Protein AF-W0ESP2-F1 (afdb_monomer)

Nearest PDB structures (foldseek):
  3up6-assembly1_A  TM=6.685E-01  e=1.025E-09  Bacteroides ovatus ATCC 8483
  5nf4-assembly2_B  TM=6.763E-01  e=7.311E-09  Porphyromonas gingivalis ATCC 33277
  4k4k-assembly1_A  TM=5.806E-01  e=3.521E-07  Bacteroides uniformis ATCC 8492
  4k4k-assembly2_B  TM=5.413E-01  e=2.275E-07  Bacteroides uniformis ATCC 8492
  8g2g-assembly2_B-3  TM=1.517E-01  e=1.812E-01  Homo sapiens

pLDDT: mean 83.6, std 16.35, range [32.0, 97.75]

Foldseek 3Di:
DPDLPDFPWKKKFFDAPQWTPDIDTRFDFDQLATEDADAFLGGKMKMKTQCVVPDDPVVRNVVRHGNVVLQQDKFFDDPLAGRWMWMWMDRSVPDDRPAFWAQTFIFIQKEFEWEAEAEDAFKWWFKKKKAFAFRITGRDDPPDPDDDDPRHTGIRMDGDPGTDGHTGTRSGMGGKDFDDQIKMWIFMAGPNRTDIAMDGDPGIRDTQWYKYWYFHDDPPDTHTDIDTDGNPVVVRSRHIYGYDHDDD

Sequence (248 aa):
MEGETTINDIQACIFEDGKISRIYTDLIPSASSFDIQIEKHAGTLYVLTNTREQIDLAELKSQEITEEEWLKKCMTMKDNAPVHFYSGSLSLDDMSNSQTVLPVSLKRGVARFDLNLKTAGVTSVNSITLKNAAQSGTLFPAMSKSSTKETPVNDMTVTFDSPLTTNTSAVFYAYEQAQGNLEISVDVVIDGKPRTLTKTFQGDIKRNTIYTITVRKDVIDVTVDITFDEWEEGTDTELVPQALLSLN

Solvent-accessible surface area (backbone atoms only — not comparable to full-atom values): 13927 Å² total; per-residue (Å²): 140,82,58,93,84,63,75,85,42,34,38,35,38,31,32,43,97,50,30,64,74,46,78,46,70,81,52,65,70,57,91,53,24,31,78,43,81,38,86,66,61,60,37,35,40,37,42,39,25,51,44,68,94,83,51,55,69,69,59,45,47,75,68,64,46,40,50,74,58,57,61,67,38,59,49,52,55,51,98,88,36,65,64,75,29,35,26,28,59,38,67,26,63,82,47,61,88,84,63,39,72,43,86,32,64,49,41,43,38,33,19,39,29,26,41,38,70,53,55,80,77,56,53,33,36,42,33,44,30,40,34,58,33,52,49,43,19,48,59,50,82,76,91,57,100,71,86,73,76,85,72,60,57,43,72,43,72,46,72,46,98,63,57,47,68,60,69,38,74,72,68,44,67,40,34,38,40,75,64,63,88,31,29,42,36,36,39,32,31,49,74,87,43,80,48,77,42,66,36,75,52,83,61,57,49,51,41,50,26,35,34,38,43,32,44,37,34,62,99,86,52,75,50,52,47,78,51,72,53,78,40,64,78,69,72,57,75,52,51,29,39,29,47,43,73,61,82,126

Mean predicted aligned error: 7.7 Å

Secondary structure (DSSP, 8-state):
---TT----EEEEEEETTEEEEEE-SPPPBTTEEEEEESSS-SEEEEEES-TTT--HHHHHHTT-BHHHHTT-EEE-BTTB----EEEEEESTTS-TT--B-----EESEEEEEEEEEESS-EEEEEEEEEEEESEEESS--SSS-------EEEEEEEEEEEE-S-EEEEEEEE-B-SSS-EEEEEEEETTEEEEEEEEPPSPBPTT-EEEEEEEE-SS-EEEEEEEE-----S----EEEEEE---

Structure (mmCIF, N/CA/C/O backbone):
data_AF-W0ESP2-F1
#
_entry.id   AF-W0ESP2-F1
#
loop_
_atom_site.group_PDB
_atom_site.id
_atom_site.type_symbol
_atom_site.label_atom_id
_atom_site.label_alt_id
_atom_site.label_comp_id
_atom_site.label_asym_id
_atom_site.label_entity_id
_atom_site.label_seq_id
_atom_site.pdbx_PDB_ins_code
_atom_site.Cartn_x
_atom_site.Cartn_y
_atom_site.Cartn_z
_atom_site.occupancy
_atom_site.B_iso_or_equiv
_atom_site.auth_seq_id
_atom_site.auth_comp_id
_atom_site.auth_asym_id
_atom_site.auth_atom_id
_atom_site.pdbx_PDB_model_num
ATOM 1 N N . MET A 1 1 ? 10.001 -14.765 -3.468 1.00 40.06 1 MET A N 1
ATOM 2 C CA . MET A 1 1 ? 9.057 -13.745 -2.979 1.00 40.06 1 MET A CA 1
ATOM 3 C C . MET A 1 1 ? 8.144 -14.425 -1.980 1.00 40.06 1 MET A C 1
ATOM 5 O O . MET A 1 1 ? 7.144 -15.016 -2.354 1.00 40.06 1 MET A O 1
ATOM 9 N N . GLU A 1 2 ? 8.590 -14.437 -0.730 1.00 35.97 2 GLU A N 1
ATOM 10 C CA . GLU A 1 2 ? 7.800 -14.758 0.460 1.00 35.97 2 GLU A CA 1
ATOM 11 C C . GLU A 1 2 ? 7.480 -13.407 1.113 1.00 35.97 2 GLU A C 1
ATOM 13 O O . GLU A 1 2 ? 8.344 -12.531 1.092 1.00 35.97 2 GLU A O 1
ATOM 18 N N . GLY A 1 3 ? 6.278 -13.194 1.654 1.00 48.97 3 GLY A N 1
ATOM 19 C CA . GLY A 1 3 ? 6.007 -11.991 2.456 1.00 48.97 3 GLY A CA 1
ATOM 20 C C . GLY A 1 3 ? 4.812 -11.135 2.047 1.00 48.97 3 GLY A C 1
ATOM 21 O O . GLY A 1 3 ? 4.239 -10.485 2.913 1.00 48.97 3 GLY A O 1
ATOM 22 N N . GLU A 1 4 ? 4.399 -11.125 0.772 1.00 57.62 4 GLU A N 1
ATOM 23 C CA . GLU A 1 4 ? 3.356 -10.184 0.303 1.00 57.62 4 GLU A CA 1
ATOM 24 C C . GLU A 1 4 ? 2.013 -10.372 1.012 1.00 57.62 4 GLU A C 1
ATOM 26 O O . GLU A 1 4 ? 1.304 -9.400 1.262 1.00 57.62 4 GLU A O 1
ATOM 31 N N . THR A 1 5 ? 1.688 -11.611 1.376 1.00 62.16 5 THR A N 1
ATOM 32 C CA . THR A 1 5 ? 0.482 -11.994 2.122 1.00 62.16 5 THR A CA 1
ATOM 33 C C . THR A 1 5 ? 0.786 -12.374 3.569 1.00 62.16 5 THR A C 1
ATOM 35 O O . THR A 1 5 ? -0.079 -12.920 4.249 1.00 62.16 5 THR A O 1
ATOM 38 N N . THR A 1 6 ? 2.014 -12.149 4.045 1.00 72.44 6 THR A N 1
ATOM 39 C CA . THR A 1 6 ? 2.395 -12.539 5.401 1.00 72.44 6 THR A CA 1
ATOM 40 C C . THR A 1 6 ? 1.799 -11.561 6.398 1.00 72.44 6 THR A C 1
ATOM 42 O O . THR A 1 6 ? 2.039 -10.355 6.343 1.00 72.44 6 THR A O 1
ATOM 45 N N . ILE A 1 7 ? 1.030 -12.110 7.328 1.00 79.06 7 ILE A N 1
ATOM 46 C CA . ILE A 1 7 ? 0.421 -11.384 8.433 1.00 79.06 7 ILE A CA 1
ATOM 47 C C . ILE A 1 7 ? 1.230 -11.726 9.681 1.00 79.06 7 ILE A C 1
ATOM 49 O O . ILE A 1 7 ? 1.186 -12.851 10.170 1.00 79.06 7 ILE A O 1
ATOM 53 N N . ASN A 1 8 ? 2.018 -10.761 10.142 1.00 83.81 8 ASN A N 1
ATOM 54 C CA . ASN A 1 8 ? 2.882 -10.869 11.316 1.00 83.81 8 ASN A CA 1
ATOM 55 C C . ASN A 1 8 ? 2.145 -10.465 12.593 1.00 83.81 8 ASN A C 1
ATOM 57 O O . ASN A 1 8 ? 2.412 -11.004 13.664 1.00 83.81 8 ASN A O 1
ATOM 61 N N . ASP A 1 9 ? 1.224 -9.510 12.477 1.00 89.12 9 ASP A N 1
ATOM 62 C CA . ASP A 1 9 ? 0.370 -9.079 13.572 1.00 89.12 9 ASP A CA 1
ATOM 63 C C . ASP A 1 9 ? -1.022 -8.702 13.079 1.00 89.12 9 ASP A C 1
ATOM 65 O O . ASP A 1 9 ? -1.185 -8.226 11.955 1.00 89.12 9 ASP A O 1
ATOM 69 N N . ILE A 1 10 ? -2.008 -8.909 13.949 1.00 91.31 10 ILE A N 1
ATOM 70 C CA . ILE A 1 10 ? -3.375 -8.422 13.795 1.00 91.31 10 ILE A CA 1
ATOM 71 C C . ILE A 1 10 ? -3.724 -7.644 15.064 1.00 91.31 10 ILE A C 1
ATOM 73 O O . ILE A 1 10 ? -3.436 -8.075 16.188 1.00 91.31 10 ILE A O 1
ATOM 77 N N . GLN A 1 11 ? -4.343 -6.485 14.884 1.00 94.81 11 GLN A N 1
ATOM 78 C CA . GLN A 1 11 ? -4.918 -5.684 15.953 1.00 94.81 11 GLN A CA 1
ATOM 79 C C . GLN A 1 11 ? -6.239 -5.068 15.488 1.00 94.81 11 GLN A C 1
ATOM 81 O O . GLN A 1 11 ? -6.441 -4.824 14.300 1.00 94.81 11 GLN A O 1
ATOM 86 N N . ALA A 1 12 ? -7.152 -4.828 16.419 1.00 95.81 12 ALA A N 1
ATOM 87 C CA . ALA A 1 12 ? -8.437 -4.218 16.119 1.00 95.81 12 ALA A CA 1
ATOM 88 C C . ALA A 1 12 ? -8.872 -3.276 17.240 1.00 95.81 12 ALA A C 1
ATOM 90 O O . ALA A 1 12 ? -8.474 -3.430 18.396 1.00 95.81 12 ALA A O 1
ATOM 91 N N . CYS A 1 13 ? -9.720 -2.312 16.915 1.00 96.75 13 CYS A N 1
ATOM 92 C CA . CYS A 1 13 ? -10.375 -1.463 17.898 1.00 96.75 13 CYS A CA 1
ATOM 93 C C . CYS A 1 13 ? -11.815 -1.170 17.490 1.00 96.75 13 CYS A C 1
ATOM 95 O O . CYS A 1 13 ? -12.165 -1.239 16.314 1.00 96.75 13 CYS A O 1
ATOM 97 N N . ILE A 1 14 ? -12.646 -0.853 18.478 1.00 96.94 14 ILE A N 1
ATOM 98 C CA . ILE A 1 14 ? -13.999 -0.345 18.254 1.00 96.94 14 ILE A CA 1
ATOM 99 C C . ILE A 1 14 ? -14.023 1.113 18.694 1.00 96.94 14 ILE A C 1
ATOM 101 O O . ILE A 1 14 ? -13.571 1.432 19.799 1.00 96.94 14 ILE A O 1
ATOM 105 N N . PHE A 1 15 ? -14.539 1.976 17.823 1.00 97.19 15 PHE A N 1
ATOM 106 C CA . PHE A 1 15 ? -14.909 3.341 18.168 1.00 97.19 15 PHE A CA 1
ATOM 107 C C . PHE A 1 15 ? -16.408 3.415 18.457 1.00 97.19 15 PHE A C 1
ATOM 109 O O . PHE A 1 15 ? -17.217 3.014 17.627 1.00 97.19 15 PHE A O 1
ATOM 116 N N . GLU A 1 16 ? -16.769 3.957 19.617 1.00 95.69 16 GLU A N 1
ATOM 117 C CA . GLU A 1 16 ? -18.142 4.305 19.998 1.00 95.69 16 GLU A CA 1
ATOM 118 C C . GLU A 1 16 ? -18.152 5.758 20.470 1.00 95.69 16 GLU A C 1
ATOM 120 O O . GLU A 1 16 ? -17.224 6.196 21.156 1.00 95.69 16 GLU A O 1
ATOM 125 N N . ASP A 1 17 ? -19.175 6.520 20.079 1.00 93.88 17 ASP A N 1
ATOM 126 C CA . ASP A 1 17 ? -19.296 7.950 20.400 1.00 93.88 17 ASP A CA 1
ATOM 127 C C . ASP A 1 17 ? -18.014 8.755 20.085 1.00 93.88 17 ASP A C 1
ATOM 129 O O . ASP A 1 17 ? -17.628 9.683 20.801 1.00 93.88 17 ASP A O 1
ATOM 133 N N . GLY A 1 18 ? -17.319 8.373 19.007 1.00 94.25 18 GLY A N 1
ATOM 134 C CA . GLY A 1 18 ? -16.096 9.018 18.535 1.00 94.25 18 GLY A CA 1
ATOM 135 C C . GLY A 1 18 ? -14.833 8.722 19.350 1.00 94.25 18 GLY A C 1
ATOM 136 O O . GLY A 1 18 ? -13.819 9.375 19.105 1.00 94.25 18 GLY A O 1
ATOM 137 N N . LYS A 1 19 ? -14.845 7.763 20.288 1.00 97.06 19 LYS A N 1
ATOM 138 C CA . LYS A 1 19 ? -13.672 7.346 21.084 1.00 97.06 19 LYS A CA 1
ATOM 139 C C . LYS A 1 19 ? -13.444 5.837 21.029 1.00 97.06 19 LYS A C 1
ATOM 141 O O . LYS A 1 19 ? -14.381 5.066 20.860 1.00 97.06 19 LYS A O 1
ATOM 146 N N . ILE A 1 20 ? -12.203 5.402 21.259 1.00 97.31 20 ILE A N 1
ATOM 147 C CA . ILE A 1 20 ? -11.867 3.973 21.372 1.00 97.31 20 ILE A CA 1
ATOM 148 C C . ILE A 1 20 ? -12.546 3.372 22.614 1.00 97.31 20 ILE A C 1
ATOM 150 O O . ILE A 1 20 ? -12.099 3.596 23.744 1.00 97.31 20 ILE A O 1
ATOM 154 N N . SER A 1 21 ? -13.579 2.549 22.421 1.00 95.50 21 SER A N 1
ATOM 155 C CA . SER A 1 21 ? -14.246 1.813 23.503 1.00 95.50 21 SER A CA 1
ATOM 156 C C . SER A 1 21 ? -13.489 0.526 23.833 1.00 95.50 21 SER A C 1
ATOM 158 O O . SER A 1 21 ? -13.230 0.220 25.005 1.00 95.50 21 SER A O 1
ATOM 160 N N . ARG A 1 22 ? -13.008 -0.185 22.805 1.00 95.69 22 ARG A N 1
ATOM 161 C CA . ARG A 1 22 ? -12.364 -1.499 22.937 1.00 95.69 22 ARG A CA 1
ATOM 162 C C . ARG A 1 22 ? -11.133 -1.634 22.049 1.00 95.69 22 ARG A C 1
ATOM 164 O O . ARG A 1 22 ? -11.080 -1.069 20.963 1.00 95.69 22 ARG A O 1
ATOM 171 N N . ILE A 1 23 ? -10.150 -2.389 22.535 1.00 96.12 23 ILE A N 1
ATOM 172 C CA . ILE A 1 23 ? -8.947 -2.769 21.788 1.00 96.12 23 ILE A CA 1
ATOM 173 C C . ILE A 1 23 ? -8.794 -4.285 21.843 1.00 96.12 23 ILE A C 1
ATOM 175 O O . ILE A 1 23 ? -9.122 -4.910 22.853 1.00 96.12 23 ILE A O 1
ATOM 179 N N . TYR A 1 24 ? -8.274 -4.848 20.766 1.00 93.94 24 TYR A N 1
ATOM 180 C CA . TYR A 1 24 ? -7.922 -6.249 20.630 1.00 93.94 24 TYR A CA 1
ATOM 181 C C . TYR A 1 24 ? -6.503 -6.306 20.071 1.00 93.94 24 TYR A C 1
ATOM 183 O O . TYR A 1 24 ? -6.241 -5.823 18.969 1.00 93.94 24 TYR A O 1
ATOM 191 N N . THR A 1 25 ? -5.581 -6.865 20.842 1.00 87.81 25 THR A N 1
ATOM 192 C CA . THR A 1 25 ? -4.190 -7.079 20.432 1.00 87.81 25 THR A CA 1
ATOM 193 C C . THR A 1 25 ? -3.909 -8.570 20.368 1.00 87.81 25 THR A C 1
ATOM 195 O O . THR A 1 25 ? -4.644 -9.368 20.947 1.00 87.81 25 THR A O 1
ATOM 198 N N . ASP A 1 26 ? -2.850 -8.939 19.645 1.00 80.31 26 ASP A N 1
ATOM 199 C CA . ASP A 1 26 ? -2.377 -10.327 19.556 1.00 80.31 26 ASP A CA 1
ATOM 200 C C . ASP A 1 26 ? -3.460 -11.311 19.096 1.00 80.31 26 ASP A C 1
ATOM 202 O O . ASP A 1 26 ? -3.520 -12.458 19.535 1.00 80.31 26 ASP A O 1
ATOM 206 N N . LEU A 1 27 ? -4.321 -10.843 18.189 1.00 85.62 27 LEU A N 1
ATOM 207 C CA . LEU A 1 27 ? -5.348 -11.662 17.567 1.00 85.62 27 LEU A CA 1
ATOM 208 C C . LEU A 1 27 ? -4.678 -12.768 16.747 1.00 85.62 27 LEU A C 1
ATOM 210 O O . LEU A 1 27 ? -3.871 -12.497 15.855 1.00 85.62 27 LEU A O 1
ATOM 214 N N . ILE A 1 28 ? -5.009 -14.016 17.073 1.00 80.06 28 ILE A N 1
ATOM 215 C CA . ILE A 1 28 ? -4.459 -15.200 16.416 1.00 80.06 28 ILE A CA 1
ATOM 216 C C . ILE A 1 28 ? -5.440 -15.621 15.318 1.00 80.06 28 ILE A C 1
ATOM 218 O O . ILE A 1 28 ? -6.572 -15.995 15.637 1.00 80.06 28 ILE A O 1
ATOM 222 N N . PRO A 1 29 ? -5.041 -15.584 14.037 1.00 74.69 29 PRO A N 1
ATOM 223 C CA . PRO A 1 29 ? -5.896 -16.067 12.969 1.00 74.69 29 PRO A CA 1
ATOM 224 C C . PRO A 1 29 ? -6.057 -17.592 13.052 1.00 74.69 29 PRO A C 1
ATOM 226 O O . PRO A 1 29 ? -5.090 -18.341 13.189 1.00 74.69 29 PRO A O 1
ATOM 229 N N . SER A 1 30 ? -7.296 -18.053 12.931 1.00 71.25 30 SER A N 1
ATOM 230 C CA . SER A 1 30 ? -7.684 -19.436 12.677 1.00 71.25 30 SER A CA 1
ATOM 231 C C . SER A 1 30 ? -8.083 -19.553 11.208 1.00 71.25 30 SER A C 1
ATOM 233 O O . SER A 1 30 ? -9.162 -19.116 10.814 1.00 71.25 30 SER A O 1
ATOM 235 N N . ALA A 1 31 ? -7.198 -20.105 10.374 1.00 71.56 31 ALA A N 1
ATOM 236 C CA . ALA A 1 31 ? -7.361 -20.125 8.918 1.00 71.56 31 ALA A CA 1
ATOM 237 C C . ALA A 1 31 ? -7.624 -18.718 8.332 1.00 71.56 31 ALA A C 1
ATOM 239 O O . ALA A 1 31 ? -6.690 -17.927 8.228 1.00 71.56 31 ALA A O 1
ATOM 240 N N . SER A 1 32 ? -8.871 -18.412 7.960 1.00 69.56 32 SER A N 1
ATOM 241 C CA . SER A 1 32 ? -9.305 -17.134 7.382 1.00 69.56 32 SER A CA 1
ATOM 242 C C . SER A 1 32 ? -10.187 -16.314 8.338 1.00 69.56 32 SER A C 1
ATOM 244 O O . SER A 1 32 ? -10.980 -15.488 7.911 1.00 69.56 32 SER A O 1
ATOM 246 N N . SER A 1 33 ? -10.124 -16.536 9.648 1.00 74.38 33 SER A N 1
ATOM 247 C CA . SER A 1 33 ? -10.886 -15.741 10.618 1.00 74.38 33 SER A CA 1
ATOM 248 C C . SER A 1 33 ? -10.096 -15.496 11.891 1.00 74.38 33 SER A C 1
ATOM 250 O O . SER A 1 33 ? -9.091 -16.150 12.144 1.00 74.38 33 SER A O 1
ATOM 252 N N . PHE A 1 34 ? -10.542 -14.558 12.716 1.00 80.81 34 PHE A N 1
ATOM 253 C CA . PHE A 1 34 ? -10.047 -14.391 14.082 1.00 80.81 34 PHE A CA 1
ATOM 254 C C . PHE A 1 34 ? -11.205 -13.982 14.985 1.00 80.81 34 PHE A C 1
ATOM 256 O O . PHE A 1 34 ? -12.116 -13.279 14.549 1.00 80.81 34 PHE A O 1
ATOM 263 N N . ASP A 1 35 ? -11.176 -14.413 16.239 1.00 84.88 35 ASP A N 1
ATOM 264 C CA . ASP A 1 35 ? -12.283 -14.157 17.152 1.00 84.88 35 ASP A CA 1
ATOM 265 C C . ASP A 1 35 ? -12.113 -12.810 17.855 1.00 84.88 35 ASP A C 1
ATOM 267 O O . ASP A 1 35 ? -11.047 -12.499 18.393 1.00 84.88 35 ASP A O 1
ATOM 271 N N . ILE A 1 36 ? -13.189 -12.028 17.911 1.00 88.00 36 ILE A N 1
ATOM 272 C CA . ILE A 1 36 ? -13.290 -10.838 18.753 1.00 88.00 36 ILE A CA 1
ATOM 273 C C . ILE A 1 36 ? -14.514 -10.941 19.657 1.00 88.00 36 ILE A C 1
ATOM 275 O O . ILE A 1 36 ? -15.591 -11.365 19.248 1.00 88.00 36 ILE A O 1
ATOM 279 N N . GLN A 1 37 ? -14.353 -10.541 20.914 1.00 85.69 37 GLN A N 1
ATOM 280 C CA . GLN A 1 37 ? -15.462 -10.495 21.867 1.00 85.69 37 GLN A CA 1
ATOM 281 C C . GLN A 1 37 ? -16.169 -9.149 21.760 1.00 85.69 37 GLN A C 1
ATOM 283 O O . GLN A 1 37 ? -15.540 -8.126 22.038 1.00 85.69 37 GLN A O 1
ATOM 288 N N . ILE A 1 38 ? -17.454 -9.135 21.410 1.00 86.69 38 ILE A N 1
ATOM 289 C CA . ILE A 1 38 ? -18.282 -7.919 21.422 1.00 86.69 38 ILE A CA 1
ATOM 290 C C . ILE A 1 38 ? -19.412 -8.055 22.449 1.00 86.69 38 ILE A C 1
ATOM 292 O O . ILE A 1 38 ? -19.891 -9.153 22.739 1.00 86.69 38 ILE A O 1
ATOM 296 N N . GLU A 1 39 ? -19.810 -6.933 23.045 1.00 82.75 39 GLU A N 1
ATOM 297 C CA . GLU A 1 39 ? -20.935 -6.871 23.998 1.00 82.75 39 GLU A CA 1
ATOM 298 C C . GLU A 1 39 ? -22.250 -6.529 23.296 1.00 82.75 39 GLU A C 1
ATOM 300 O O . GLU A 1 39 ? -23.318 -7.006 23.671 1.00 82.75 39 GLU A O 1
ATOM 305 N N . LYS A 1 40 ? -22.159 -5.699 22.259 1.00 85.62 40 LYS A N 1
ATOM 306 C CA . LYS A 1 40 ? -23.263 -5.229 21.429 1.00 85.62 40 LYS A CA 1
ATOM 307 C C . LYS A 1 40 ? -22.725 -4.878 20.045 1.00 85.62 40 LYS A C 1
ATOM 309 O O . LYS A 1 40 ? -21.537 -4.602 19.887 1.00 85.62 40 LYS A O 1
ATOM 314 N N . HIS A 1 41 ? -23.618 -4.859 19.068 1.00 89.62 41 HIS A N 1
ATOM 315 C CA . HIS A 1 41 ? -23.348 -4.297 17.753 1.00 89.62 41 HIS A CA 1
ATOM 316 C C . HIS A 1 41 ? -23.543 -2.781 17.841 1.00 89.62 41 HIS A C 1
ATOM 318 O O . HIS A 1 41 ? -24.672 -2.303 17.781 1.00 89.62 41 HIS A O 1
ATOM 324 N N . ALA A 1 42 ? -22.462 -2.052 18.126 1.00 92.75 42 ALA A N 1
ATOM 325 C CA . ALA A 1 42 ? -22.483 -0.597 18.226 1.00 92.75 42 ALA A CA 1
ATOM 326 C C . ALA A 1 42 ? -21.153 0.016 17.775 1.00 92.75 42 ALA A C 1
ATOM 328 O O . ALA A 1 42 ? -20.090 -0.506 18.119 1.00 92.75 42 ALA A O 1
ATOM 329 N N . GLY A 1 43 ? -21.226 1.138 17.060 1.00 95.19 43 GLY A N 1
ATOM 330 C CA . GLY A 1 43 ? -20.064 1.895 16.603 1.00 95.19 43 GLY A CA 1
ATOM 331 C C . GLY A 1 43 ? -19.341 1.268 15.409 1.00 95.19 43 GLY A C 1
ATOM 332 O O . GLY A 1 43 ? -19.919 0.502 14.638 1.00 95.19 43 GLY A O 1
ATOM 333 N N . THR A 1 44 ? -18.055 1.584 15.252 1.00 96.00 44 THR A N 1
ATOM 334 C CA . THR A 1 44 ? -17.245 1.163 14.098 1.00 96.00 44 THR A CA 1
ATOM 335 C C . THR A 1 44 ? -16.099 0.259 14.532 1.00 96.00 44 THR A C 1
ATOM 337 O O . THR A 1 44 ? -15.240 0.661 15.319 1.00 96.00 44 THR A O 1
ATOM 340 N N . LEU A 1 45 ? -16.043 -0.953 13.977 1.00 95.69 45 LEU A N 1
ATOM 341 C CA . LEU A 1 45 ? -14.892 -1.844 14.084 1.00 95.69 45 LEU A CA 1
ATOM 342 C C . LEU A 1 45 ? -13.833 -1.438 13.057 1.00 95.69 45 LEU A C 1
ATOM 344 O O . LEU A 1 45 ? -14.124 -1.351 11.867 1.00 95.69 45 LEU A O 1
ATOM 348 N N . TYR A 1 46 ? -12.593 -1.280 13.506 1.00 96.12 46 TYR A N 1
ATOM 349 C CA . TYR A 1 46 ? -11.414 -1.121 12.663 1.00 96.12 46 TYR A CA 1
ATOM 350 C C . TYR A 1 46 ? -10.461 -2.287 12.888 1.00 96.12 46 TYR A C 1
ATOM 352 O O . TYR A 1 46 ? -10.169 -2.648 14.028 1.00 96.12 46 TYR A O 1
ATOM 360 N N . VAL A 1 47 ? -9.948 -2.853 11.802 1.00 94.38 47 VAL A N 1
ATOM 361 C CA . VAL A 1 47 ? -9.004 -3.973 11.817 1.00 94.38 47 VAL A CA 1
ATOM 362 C C . VAL A 1 47 ? -7.751 -3.562 11.063 1.00 94.38 47 VAL A C 1
ATOM 364 O O . VAL A 1 47 ? -7.837 -2.978 9.982 1.00 94.38 47 VAL A O 1
ATOM 367 N N . LEU A 1 48 ? -6.594 -3.877 11.636 1.00 94.00 48 LEU A N 1
ATOM 368 C CA . LEU A 1 48 ? -5.276 -3.593 11.090 1.00 94.00 48 LEU A CA 1
ATOM 369 C C . LEU A 1 48 ? -4.393 -4.836 11.152 1.00 94.00 48 LEU A C 1
ATOM 371 O O . LEU A 1 48 ? -4.441 -5.601 12.117 1.00 94.00 48 LEU A O 1
ATOM 375 N N . THR A 1 49 ? -3.525 -4.988 10.158 1.00 91.69 49 THR A N 1
ATOM 376 C CA . THR A 1 49 ? -2.477 -6.010 10.166 1.00 91.69 49 THR A CA 1
ATOM 377 C C . THR A 1 49 ? -1.126 -5.407 9.812 1.00 91.69 49 THR A C 1
ATOM 379 O O . THR A 1 49 ? -1.067 -4.570 8.907 1.00 91.69 49 THR A O 1
ATOM 382 N N . ASN A 1 50 ? -0.044 -5.906 10.412 1.00 91.88 50 ASN A N 1
ATOM 383 C CA . ASN A 1 50 ? 1.334 -5.450 10.168 1.00 91.88 50 ASN A CA 1
ATOM 384 C C . ASN A 1 50 ? 1.563 -3.966 10.511 1.00 91.88 50 ASN A C 1
ATOM 386 O O . ASN A 1 50 ? 2.357 -3.282 9.862 1.00 91.88 50 ASN A O 1
ATOM 390 N N . THR A 1 51 ? 0.846 -3.439 11.507 1.00 94.19 51 THR A N 1
ATOM 391 C CA . THR A 1 51 ? 0.924 -2.017 11.891 1.00 94.19 51 THR A CA 1
ATOM 392 C C . THR A 1 51 ? 1.584 -1.789 13.245 1.00 94.19 51 THR A C 1
ATOM 394 O O . THR A 1 51 ? 1.863 -0.642 13.588 1.00 94.19 51 THR A O 1
ATOM 397 N N . ARG A 1 52 ? 1.848 -2.840 14.033 1.00 92.12 52 ARG A N 1
ATOM 398 C CA . ARG A 1 52 ? 2.212 -2.715 15.458 1.00 92.12 52 ARG A CA 1
ATOM 399 C C . ARG A 1 52 ? 3.506 -1.961 15.736 1.00 92.12 52 ARG A C 1
ATOM 401 O O . ARG A 1 52 ? 3.651 -1.385 16.804 1.00 92.12 52 ARG A O 1
ATOM 408 N N . GLU A 1 53 ? 4.430 -1.930 14.785 1.00 93.25 53 GLU A N 1
ATOM 409 C CA . GLU A 1 53 ? 5.668 -1.162 14.946 1.00 93.25 53 GLU A CA 1
ATOM 410 C C . GLU A 1 53 ? 5.453 0.360 14.946 1.00 93.25 53 GLU A C 1
ATOM 412 O O . GLU A 1 53 ? 6.309 1.090 15.438 1.00 93.25 53 GLU A O 1
ATOM 417 N N . GLN A 1 54 ? 4.343 0.847 14.379 1.00 95.44 54 GLN A N 1
ATOM 418 C CA . GLN A 1 54 ? 4.046 2.283 14.272 1.00 95.44 54 GLN A CA 1
ATOM 419 C C . GLN A 1 54 ? 2.728 2.682 14.945 1.00 95.44 54 GLN A C 1
ATOM 421 O O . GLN A 1 54 ? 2.536 3.855 15.265 1.00 95.44 54 GLN A O 1
ATOM 426 N N . ILE A 1 55 ? 1.817 1.729 15.150 1.00 96.06 55 ILE A N 1
ATOM 427 C CA . ILE A 1 55 ? 0.492 1.948 15.726 1.00 96.06 55 ILE A CA 1
ATOM 428 C C . ILE A 1 55 ? 0.360 1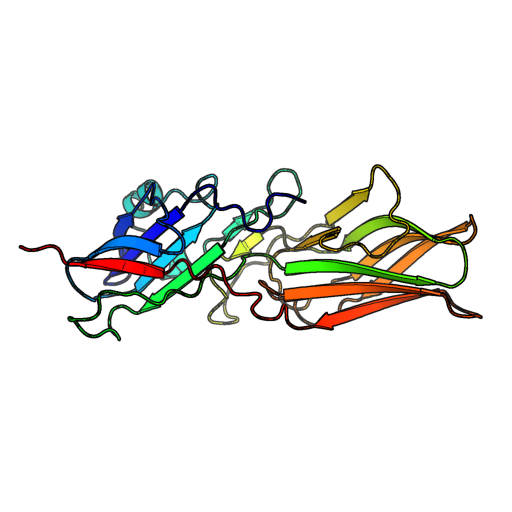.139 17.015 1.00 96.06 55 ILE A C 1
ATOM 430 O O . ILE A 1 55 ? 0.249 -0.089 16.978 1.00 96.06 55 ILE A O 1
ATOM 434 N N . ASP A 1 56 ? 0.318 1.856 18.138 1.00 96.25 56 ASP A N 1
ATOM 435 C CA . ASP A 1 56 ? 0.002 1.324 19.462 1.00 96.25 56 ASP A CA 1
ATOM 436 C C . ASP A 1 56 ? -1.417 1.756 19.874 1.00 96.25 56 ASP A C 1
ATOM 438 O O . ASP A 1 56 ? -1.658 2.892 20.286 1.00 96.25 56 ASP A O 1
ATOM 442 N N . LEU A 1 57 ? -2.386 0.844 19.760 1.00 96.69 57 LEU A N 1
ATOM 443 C CA . LEU A 1 57 ? -3.779 1.122 20.130 1.00 96.69 57 LEU A CA 1
ATOM 444 C C . LEU A 1 57 ? -3.973 1.404 21.626 1.00 96.69 57 LEU A C 1
ATOM 446 O O . LEU A 1 57 ? -4.910 2.122 21.982 1.00 96.69 57 LEU A O 1
ATOM 450 N N . ALA A 1 58 ? -3.131 0.854 22.506 1.00 96.25 58 ALA A N 1
ATOM 451 C CA . ALA A 1 58 ? -3.234 1.100 23.940 1.00 96.25 58 ALA A CA 1
ATOM 452 C C . ALA A 1 58 ? -2.784 2.528 24.271 1.00 96.25 58 ALA A C 1
ATOM 454 O O . ALA A 1 58 ? -3.477 3.236 25.008 1.00 96.25 58 ALA A O 1
ATOM 455 N N . GLU A 1 59 ? -1.683 2.977 23.665 1.00 96.75 59 GLU A N 1
ATOM 456 C CA . GLU A 1 59 ? -1.225 4.362 23.769 1.00 96.75 59 GLU A CA 1
ATOM 457 C C . GLU A 1 59 ? -2.281 5.328 23.213 1.00 96.75 59 GLU A C 1
ATOM 459 O O . GLU A 1 59 ? -2.694 6.257 23.910 1.00 96.75 59 GLU A O 1
ATOM 464 N N . LEU A 1 60 ? -2.794 5.077 22.005 1.00 96.56 60 LEU A N 1
ATOM 465 C CA . LEU A 1 60 ? -3.813 5.928 21.383 1.00 96.56 60 LEU A CA 1
ATOM 466 C C . LEU A 1 60 ? -5.103 6.004 22.211 1.00 96.56 60 LEU A C 1
ATOM 468 O O . LEU A 1 60 ? -5.681 7.083 22.348 1.00 96.56 60 LEU A O 1
ATOM 472 N N . LYS A 1 61 ? -5.534 4.891 22.821 1.00 96.44 61 LYS A N 1
ATOM 473 C CA . LYS A 1 61 ? -6.669 4.890 23.753 1.00 96.44 61 LYS A CA 1
ATOM 474 C C . LYS A 1 61 ? -6.385 5.753 24.984 1.00 96.44 61 LYS A C 1
ATOM 476 O O . LYS A 1 61 ? -7.259 6.507 25.401 1.00 96.44 61 LYS A O 1
ATOM 481 N N . SER A 1 62 ? -5.178 5.672 25.549 1.00 96.88 62 SER A N 1
ATOM 482 C CA . SER A 1 62 ? -4.780 6.473 26.719 1.00 96.88 62 SER A CA 1
ATOM 483 C C . SER A 1 62 ? -4.710 7.978 26.437 1.00 96.88 62 SER A C 1
ATOM 485 O O . SER A 1 62 ? -4.931 8.782 27.338 1.00 96.88 62 SER A O 1
ATOM 487 N N . GLN A 1 63 ? -4.447 8.354 25.182 1.00 96.81 63 GLN A N 1
ATOM 488 C CA . GLN A 1 63 ? -4.444 9.738 24.704 1.00 96.81 63 GLN A CA 1
ATOM 489 C C . GLN A 1 63 ? -5.853 10.281 24.415 1.00 96.81 63 GLN A C 1
ATOM 491 O O . GLN A 1 63 ? -5.986 11.452 24.074 1.00 96.81 63 GLN A O 1
ATOM 496 N N . GLU A 1 64 ? -6.890 9.446 24.538 1.00 95.81 64 GLU A N 1
ATOM 497 C CA . GLU A 1 64 ? -8.279 9.780 24.209 1.00 95.81 64 GLU A CA 1
ATOM 498 C C . GLU A 1 64 ? -8.467 10.352 22.793 1.00 95.81 64 GLU A C 1
ATOM 500 O O . GLU A 1 64 ? -9.257 11.280 22.599 1.00 95.81 64 GLU A O 1
ATOM 505 N N . ILE A 1 65 ? -7.761 9.798 21.799 1.00 96.38 65 ILE A N 1
ATOM 506 C CA . ILE A 1 65 ? -7.907 10.262 20.414 1.00 96.38 65 ILE A CA 1
ATOM 507 C C . ILE A 1 65 ? -9.359 10.144 19.937 1.00 96.38 65 ILE A C 1
ATOM 509 O O . ILE A 1 65 ? -10.070 9.181 20.247 1.00 96.38 65 ILE A O 1
ATOM 513 N N . THR A 1 66 ? -9.778 11.115 19.137 1.00 96.69 66 THR A N 1
ATOM 514 C CA . THR A 1 66 ? -11.068 11.082 18.448 1.00 96.69 66 THR A CA 1
ATOM 515 C C . THR A 1 66 ? -11.017 10.171 17.221 1.00 96.69 66 THR A C 1
ATOM 517 O O . THR A 1 66 ? -9.958 9.954 16.626 1.00 96.69 66 THR A O 1
ATOM 520 N N . GLU A 1 67 ? -12.171 9.669 16.784 1.00 95.62 67 GLU A N 1
ATOM 521 C CA . GLU A 1 67 ? -12.281 8.905 15.532 1.00 95.62 67 GLU A CA 1
ATOM 522 C C . GLU A 1 67 ? -11.845 9.739 14.314 1.00 95.62 67 GLU A C 1
ATOM 524 O O . GLU A 1 67 ? -11.234 9.227 13.378 1.00 95.62 67 GLU A O 1
ATOM 529 N N . GLU A 1 68 ? -12.056 11.058 14.351 1.00 92.88 68 GLU A N 1
ATOM 530 C CA . GLU A 1 68 ? -11.574 11.965 13.307 1.00 92.88 68 GLU A CA 1
ATOM 531 C C . GLU A 1 68 ? -10.035 12.024 13.252 1.00 92.88 68 GLU A C 1
ATOM 533 O O . GLU A 1 68 ? -9.443 12.049 12.170 1.00 92.88 68 GLU A O 1
ATOM 538 N N . GLU A 1 69 ? -9.362 12.034 14.405 1.00 93.81 69 GLU A N 1
ATOM 539 C CA . GLU A 1 69 ? -7.898 11.979 14.485 1.00 93.81 69 GLU A CA 1
ATOM 540 C C . GLU A 1 69 ? -7.355 10.600 14.101 1.00 93.81 69 GLU A C 1
ATOM 542 O O . GLU A 1 69 ? -6.305 10.512 13.461 1.00 93.81 69 GLU A O 1
ATOM 547 N N . TRP A 1 70 ? -8.076 9.532 14.448 1.00 95.00 70 TRP A N 1
ATOM 548 C CA . TRP A 1 70 ? -7.765 8.158 14.057 1.00 95.00 70 TRP A CA 1
ATOM 549 C C . TRP A 1 70 ? -7.740 7.982 12.541 1.00 95.00 70 TRP A C 1
ATOM 551 O O . TRP A 1 70 ? -6.758 7.483 11.990 1.00 95.00 70 TRP A O 1
ATOM 561 N N . LEU A 1 71 ? -8.769 8.473 11.850 1.00 92.62 71 LEU A N 1
ATOM 562 C CA . LEU A 1 71 ? -8.880 8.383 10.392 1.00 92.62 71 LEU A CA 1
ATOM 563 C C . LEU A 1 71 ? -7.780 9.163 9.647 1.00 92.62 71 LEU A C 1
ATOM 565 O O . LEU A 1 71 ? -7.548 8.915 8.464 1.00 92.62 71 LEU A O 1
ATOM 569 N N . LYS A 1 72 ? -7.070 10.069 10.332 1.00 90.31 72 LYS A N 1
ATOM 570 C CA . LYS A 1 72 ? -5.924 10.827 9.798 1.00 90.31 72 LYS A CA 1
ATOM 571 C C . LYS A 1 72 ? -4.567 10.171 10.087 1.00 90.31 72 LYS A C 1
ATOM 573 O O . LYS A 1 72 ? -3.545 10.697 9.646 1.00 90.31 72 LYS A O 1
ATOM 578 N N . LYS A 1 73 ? -4.514 9.062 10.836 1.00 93.19 73 LYS A N 1
ATOM 579 C CA . LYS A 1 73 ? -3.259 8.346 11.112 1.00 93.19 73 LYS A CA 1
ATOM 580 C C . LYS A 1 73 ? -2.707 7.704 9.838 1.00 93.19 73 LYS A C 1
ATOM 582 O O . LYS A 1 73 ? -3.451 7.215 8.986 1.00 93.19 73 LYS A O 1
ATOM 587 N N . CYS A 1 74 ? -1.381 7.681 9.742 1.00 93.38 74 CYS A N 1
ATOM 588 C CA . CYS A 1 74 ? -0.653 7.150 8.597 1.00 93.38 74 CYS A CA 1
ATOM 589 C C . CYS A 1 74 ? 0.417 6.156 9.037 1.00 93.38 74 CYS A C 1
ATOM 591 O O . CYS A 1 74 ? 0.972 6.287 10.126 1.00 93.38 74 CYS A O 1
ATOM 593 N N . MET A 1 75 ? 0.758 5.245 8.131 1.00 94.75 75 MET A N 1
ATOM 594 C CA . MET A 1 75 ? 2.026 4.525 8.149 1.00 94.75 75 MET A CA 1
ATOM 595 C C . MET A 1 75 ? 3.072 5.352 7.406 1.00 94.75 75 MET A C 1
ATOM 597 O O . MET A 1 75 ? 2.779 5.944 6.364 1.00 94.75 75 MET A O 1
ATOM 601 N N . THR A 1 76 ? 4.288 5.410 7.929 1.00 94.50 76 THR A N 1
ATOM 602 C CA . THR A 1 76 ? 5.436 6.079 7.309 1.00 94.50 76 THR A CA 1
ATOM 603 C C . THR A 1 76 ? 6.403 5.059 6.722 1.00 94.50 76 THR A C 1
ATOM 605 O O . THR A 1 76 ? 6.296 3.856 6.971 1.00 94.50 76 THR A O 1
ATOM 608 N N . MET A 1 77 ? 7.329 5.525 5.885 1.00 93.06 77 MET A N 1
ATOM 609 C CA . MET A 1 77 ? 8.405 4.688 5.347 1.00 93.06 77 MET A CA 1
ATOM 610 C C . MET A 1 77 ? 9.221 4.025 6.466 1.00 93.06 77 MET A C 1
ATOM 612 O O . MET A 1 77 ? 9.520 4.655 7.482 1.00 93.06 77 MET A O 1
ATOM 616 N N . LYS A 1 78 ? 9.650 2.784 6.238 1.00 92.31 78 LYS A N 1
ATOM 617 C CA . LYS A 1 78 ? 10.625 2.064 7.061 1.00 92.31 78 LYS A CA 1
ATOM 618 C C . LYS A 1 78 ? 11.741 1.566 6.151 1.00 92.31 78 LYS A C 1
ATOM 620 O O . LYS A 1 78 ? 11.462 1.015 5.094 1.00 92.31 78 LYS A O 1
ATOM 625 N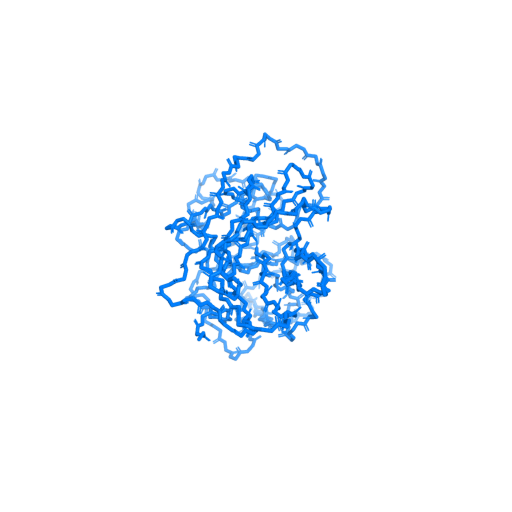 N . ASP A 1 79 ? 12.995 1.799 6.533 1.00 90.12 79 ASP A N 1
ATOM 626 C CA . ASP A 1 79 ? 14.169 1.376 5.753 1.00 90.12 79 ASP A CA 1
ATOM 627 C C . ASP A 1 79 ? 14.108 1.810 4.269 1.00 90.12 79 ASP A C 1
ATOM 629 O O . ASP A 1 79 ? 14.500 1.078 3.366 1.00 90.12 79 ASP A O 1
ATOM 633 N N . ASN A 1 80 ? 13.596 3.025 4.017 1.00 86.81 80 ASN A N 1
ATOM 634 C CA . ASN A 1 80 ? 13.344 3.603 2.685 1.00 86.81 80 ASN A CA 1
ATOM 635 C C . ASN A 1 80 ? 12.344 2.833 1.797 1.00 86.81 80 ASN A C 1
ATOM 637 O O . ASN A 1 80 ? 12.271 3.092 0.595 1.00 86.81 80 ASN A O 1
ATOM 641 N N . ALA A 1 81 ? 11.520 1.959 2.374 1.00 90.88 81 ALA A N 1
ATOM 642 C CA . ALA A 1 81 ? 10.419 1.280 1.698 1.00 90.88 81 ALA A CA 1
ATOM 643 C C . ALA A 1 81 ? 9.069 1.558 2.394 1.00 90.88 81 ALA A C 1
ATOM 645 O O . ALA A 1 81 ? 9.034 1.847 3.596 1.00 90.88 81 ALA A O 1
ATOM 646 N N . PRO A 1 82 ? 7.936 1.483 1.674 1.00 93.31 82 PRO A N 1
ATOM 647 C CA . PRO A 1 82 ? 6.624 1.525 2.302 1.00 93.31 82 PRO A CA 1
ATOM 648 C C . PRO A 1 82 ? 6.445 0.314 3.215 1.00 93.31 82 PRO A C 1
ATOM 650 O O . PRO A 1 82 ? 6.841 -0.798 2.869 1.00 93.31 82 PRO A O 1
ATOM 653 N N . VAL A 1 83 ? 5.807 0.507 4.366 1.00 92.88 83 VAL A N 1
ATOM 654 C CA . VAL A 1 83 ? 5.383 -0.609 5.210 1.00 92.88 83 VAL A CA 1
ATOM 655 C C . VAL A 1 83 ? 4.168 -1.266 4.570 1.00 92.88 83 VAL A C 1
ATOM 657 O O . VAL A 1 83 ? 3.192 -0.604 4.218 1.00 92.88 83 VAL A O 1
ATOM 660 N N . HIS A 1 84 ? 4.224 -2.586 4.426 1.00 91.88 84 HIS A N 1
ATOM 661 C CA . HIS A 1 84 ? 3.112 -3.376 3.920 1.00 91.88 84 HIS A CA 1
ATOM 662 C C . HIS A 1 84 ? 2.141 -3.664 5.057 1.00 91.88 84 HIS A C 1
ATOM 664 O O . HIS A 1 84 ? 2.439 -4.458 5.947 1.00 91.88 84 HIS A O 1
ATOM 670 N N . PHE A 1 85 ? 0.969 -3.047 4.996 1.00 92.56 85 PHE A N 1
ATOM 671 C CA . PHE A 1 85 ? -0.104 -3.264 5.956 1.00 92.56 85 PHE A CA 1
ATOM 672 C C . PHE A 1 85 ? -1.423 -3.542 5.244 1.00 92.56 85 PHE A C 1
ATOM 674 O O . PHE A 1 85 ? -1.577 -3.249 4.054 1.00 92.56 85 PHE A O 1
ATOM 681 N N . TYR A 1 86 ? -2.373 -4.081 5.998 1.00 90.81 86 TYR A N 1
ATOM 682 C CA . TYR A 1 86 ? -3.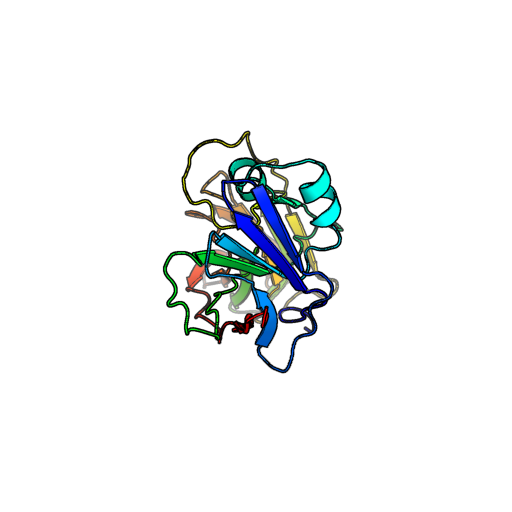758 -4.217 5.572 1.00 90.81 86 TYR A CA 1
ATOM 683 C C . TYR A 1 86 ? -4.654 -3.543 6.597 1.00 90.81 86 TYR A C 1
ATOM 685 O O . TYR A 1 86 ? -4.354 -3.538 7.793 1.00 90.81 86 TYR A O 1
ATOM 693 N N . SER A 1 87 ? -5.747 -2.964 6.125 1.00 92.69 87 SER A N 1
ATOM 694 C CA . SER A 1 87 ? -6.704 -2.280 6.979 1.00 92.69 87 SER A CA 1
ATOM 695 C C . SER A 1 87 ? -8.113 -2.374 6.418 1.00 92.69 87 SER A C 1
ATOM 697 O O . SER A 1 87 ? -8.326 -2.417 5.204 1.00 92.69 87 SER A O 1
ATOM 699 N N . GLY A 1 88 ? -9.090 -2.389 7.313 1.00 90.94 88 GLY A N 1
ATOM 700 C CA . GLY A 1 88 ? -10.500 -2.365 6.958 1.00 90.94 88 GLY A CA 1
ATOM 701 C C . GLY A 1 88 ? -11.346 -1.869 8.115 1.00 90.94 88 GLY A C 1
ATOM 702 O O . GLY A 1 88 ? -10.897 -1.826 9.264 1.00 90.94 88 GLY A O 1
ATOM 703 N N . SER A 1 89 ? -12.568 -1.472 7.795 1.00 93.06 89 SER A N 1
ATOM 704 C CA . SER A 1 89 ? -13.546 -1.035 8.779 1.00 93.06 89 SER A CA 1
ATOM 705 C C . SER A 1 89 ? -14.922 -1.613 8.479 1.00 93.06 89 SER A C 1
ATOM 707 O O . SER A 1 89 ? -15.226 -1.975 7.341 1.00 93.06 89 SER A O 1
ATOM 709 N N . LEU A 1 90 ? -15.744 -1.712 9.518 1.00 91.88 90 LEU A N 1
ATOM 710 C CA . LEU A 1 90 ? -17.118 -2.186 9.449 1.00 91.88 90 LEU A CA 1
ATOM 711 C C . LEU A 1 90 ? -17.965 -1.425 10.469 1.00 91.88 90 LEU A C 1
ATOM 713 O O . LEU A 1 90 ? -17.636 -1.395 11.655 1.00 91.88 90 LEU A O 1
ATOM 717 N N . SER A 1 91 ? -19.059 -0.831 9.999 1.00 93.12 91 SER A N 1
ATOM 718 C CA . SER A 1 91 ? -20.104 -0.284 10.866 1.00 93.12 91 SER A CA 1
ATOM 719 C C . SER A 1 91 ? -20.821 -1.443 11.556 1.00 93.12 91 SER A C 1
ATOM 721 O O . SER A 1 91 ? -21.415 -2.292 10.889 1.00 93.12 91 SER A O 1
ATOM 723 N N . LEU A 1 92 ? -20.729 -1.511 12.884 1.00 93.06 92 LEU A N 1
ATOM 724 C CA . LEU A 1 92 ? -21.449 -2.495 13.688 1.00 93.06 92 LEU A CA 1
ATOM 725 C C . LEU A 1 92 ? -22.910 -2.079 13.883 1.00 93.06 92 LEU A C 1
ATOM 727 O O . LEU A 1 92 ? -23.755 -2.952 14.036 1.00 93.06 92 LEU A O 1
ATOM 731 N N . ASP A 1 93 ? -23.225 -0.782 13.829 1.00 91.69 93 ASP A N 1
ATOM 732 C CA . ASP A 1 93 ? -24.596 -0.268 13.981 1.00 91.69 93 ASP A CA 1
ATOM 733 C C . ASP A 1 93 ? -25.559 -0.814 12.909 1.00 91.69 93 ASP A C 1
ATOM 735 O O . ASP A 1 93 ? -26.753 -0.984 13.160 1.00 91.69 93 ASP A O 1
ATOM 739 N N . ASP A 1 94 ? -25.033 -1.137 11.725 1.00 87.81 94 ASP A N 1
ATOM 740 C CA . ASP A 1 94 ? -25.804 -1.677 10.599 1.00 87.81 94 ASP A CA 1
ATOM 741 C C . ASP A 1 94 ? -26.021 -3.201 10.685 1.00 87.81 94 ASP A C 1
ATOM 743 O O . ASP A 1 94 ? -26.675 -3.800 9.824 1.00 87.81 94 ASP A O 1
ATOM 747 N N . MET A 1 95 ? -25.470 -3.857 11.708 1.00 86.69 95 MET A N 1
ATOM 748 C CA . MET A 1 95 ? -25.485 -5.310 11.840 1.00 86.69 95 MET A CA 1
ATOM 749 C C . MET A 1 95 ? -26.646 -5.814 12.696 1.00 86.69 95 MET A C 1
ATOM 751 O O . MET A 1 95 ? -27.037 -5.220 13.700 1.00 86.69 95 MET A O 1
ATOM 755 N N . SER A 1 96 ? -27.186 -6.982 12.335 1.00 84.31 96 SER A N 1
ATOM 756 C CA . SER A 1 96 ? -28.186 -7.638 13.182 1.00 84.31 96 SER A CA 1
ATOM 757 C C . SER A 1 96 ? -27.552 -8.132 14.485 1.00 84.31 96 SER A C 1
ATOM 759 O O . SER A 1 96 ? -26.476 -8.722 14.464 1.00 84.31 96 SER A O 1
ATOM 761 N N . ASN A 1 97 ? -28.263 -8.008 15.610 1.00 78.94 97 ASN A N 1
ATOM 762 C CA . ASN A 1 97 ? -27.772 -8.484 16.913 1.00 78.94 97 ASN A CA 1
ATOM 763 C C . ASN A 1 97 ? -27.467 -9.994 16.969 1.00 78.94 97 ASN A C 1
ATOM 765 O O . ASN A 1 97 ? -26.766 -10.445 17.870 1.00 78.94 97 ASN A O 1
ATOM 769 N N . SER A 1 98 ? -28.002 -10.774 16.027 1.00 80.44 98 SER A N 1
ATOM 770 C CA . SER A 1 98 ? -27.758 -12.213 15.884 1.00 80.44 98 SER A CA 1
ATOM 771 C C . SER A 1 98 ? -26.571 -12.559 14.983 1.00 80.44 98 SER A C 1
ATOM 773 O O . SER A 1 98 ? -26.243 -13.737 14.850 1.00 80.44 98 SER A O 1
ATOM 775 N N . GLN A 1 99 ? -25.964 -11.580 14.311 1.00 82.88 99 GLN A N 1
ATOM 776 C CA . GLN A 1 99 ? -24.854 -11.825 13.402 1.00 82.88 99 GLN A CA 1
ATOM 777 C C . GLN A 1 99 ? -23.567 -12.045 14.196 1.00 82.88 99 GLN A C 1
ATOM 779 O O . GLN A 1 99 ? -23.199 -11.244 15.043 1.00 82.88 99 GLN A O 1
ATOM 784 N N . THR A 1 100 ? -22.884 -13.154 13.926 1.00 82.19 100 THR A N 1
ATOM 785 C CA . THR A 1 100 ? -21.619 -13.508 14.589 1.00 82.19 100 THR A CA 1
ATOM 786 C C . THR A 1 100 ? -20.429 -13.463 13.638 1.00 82.19 100 THR A C 1
ATOM 788 O O . THR A 1 100 ? -19.289 -13.556 14.066 1.00 82.19 100 THR A O 1
ATOM 791 N N . VAL A 1 101 ? -20.666 -13.310 12.337 1.00 84.19 101 VAL A N 1
ATOM 792 C CA . VAL A 1 101 ? -19.616 -13.181 11.323 1.00 84.19 101 VAL A CA 1
ATOM 793 C C . VAL A 1 101 ? -19.567 -11.725 10.884 1.00 84.19 101 VAL A C 1
ATOM 795 O O . VAL A 1 101 ? -20.566 -11.201 10.386 1.00 84.19 101 VAL A O 1
ATOM 798 N N . LEU A 1 102 ? -18.426 -11.070 11.091 1.00 86.25 102 LEU A N 1
ATOM 799 C CA . LEU A 1 102 ? -18.208 -9.656 10.804 1.00 86.25 102 LEU A CA 1
ATOM 800 C C . LEU A 1 102 ? -17.427 -9.527 9.486 1.00 86.25 102 LEU A C 1
ATOM 802 O O . LEU A 1 102 ? -16.216 -9.751 9.477 1.00 86.25 102 LEU A O 1
ATOM 806 N N . PRO A 1 103 ? -18.083 -9.196 8.359 1.00 82.38 103 PRO A N 1
ATOM 807 C CA . PRO A 1 103 ? -17.450 -9.193 7.042 1.00 82.38 103 PRO A CA 1
ATOM 808 C C . PRO A 1 103 ? -16.595 -7.935 6.836 1.00 82.38 103 PRO A C 1
ATOM 810 O O . PRO A 1 103 ? -16.978 -7.014 6.119 1.00 82.38 103 PRO A O 1
ATOM 813 N N . VAL A 1 104 ? -15.436 -7.869 7.493 1.00 83.88 104 VAL A N 1
ATOM 814 C CA . VAL A 1 104 ? -14.470 -6.787 7.277 1.00 83.88 104 VAL A CA 1
ATOM 815 C C . VAL A 1 104 ? -13.626 -7.108 6.046 1.00 83.88 104 VAL A C 1
ATOM 817 O O . VAL A 1 104 ? -12.826 -8.040 6.064 1.00 83.88 104 VAL A O 1
ATOM 820 N N . SER A 1 105 ? -13.750 -6.300 4.995 1.00 81.19 105 SER A N 1
ATOM 821 C CA . SER A 1 105 ? -12.845 -6.365 3.843 1.00 81.19 105 SER A CA 1
ATOM 822 C C . SER A 1 105 ? -11.559 -5.597 4.144 1.00 81.19 105 SER A C 1
ATOM 824 O O . SER A 1 105 ? -11.575 -4.371 4.293 1.00 81.19 105 SER A O 1
ATOM 826 N N . LEU A 1 106 ? -10.436 -6.312 4.234 1.00 85.62 106 LEU A N 1
ATOM 827 C CA . LEU A 1 106 ? -9.120 -5.711 4.439 1.00 85.62 106 LEU A CA 1
ATOM 828 C C . LEU A 1 106 ? -8.474 -5.365 3.100 1.00 85.62 106 LEU A C 1
ATOM 830 O O . LEU A 1 106 ? -8.258 -6.235 2.262 1.00 85.62 106 LEU A O 1
ATOM 834 N N . LYS A 1 107 ? -8.081 -4.104 2.924 1.00 85.75 107 LYS A N 1
ATOM 835 C CA . LYS A 1 107 ? -7.344 -3.645 1.743 1.00 85.75 107 LYS A CA 1
ATOM 836 C C . LYS A 1 107 ? -5.883 -3.428 2.080 1.00 85.75 107 LYS A C 1
ATOM 838 O O . LYS A 1 107 ? -5.554 -2.928 3.155 1.00 85.75 107 LYS A O 1
ATOM 843 N N . ARG A 1 108 ? -5.001 -3.733 1.129 1.00 89.50 108 ARG A N 1
ATOM 844 C CA . ARG A 1 108 ? -3.584 -3.360 1.228 1.00 89.50 108 ARG A CA 1
ATOM 845 C C . ARG A 1 108 ? -3.448 -1.847 1.309 1.00 89.50 108 ARG A C 1
ATOM 847 O O . ARG A 1 108 ? -4.110 -1.121 0.570 1.00 89.50 108 ARG A O 1
ATOM 854 N N . GLY A 1 109 ? -2.542 -1.384 2.160 1.00 90.56 109 GLY A N 1
ATOM 855 C CA . GLY A 1 109 ? -2.179 0.024 2.309 1.00 90.56 109 GLY A CA 1
ATOM 856 C C . GLY A 1 109 ? -1.271 0.577 1.207 1.00 90.56 109 GLY A C 1
ATOM 857 O O . GLY A 1 109 ? -0.994 1.774 1.181 1.00 90.56 109 GLY A O 1
ATOM 858 N N . VAL A 1 110 ? -0.808 -0.283 0.298 1.00 92.62 110 VAL A N 1
ATOM 859 C CA . VAL A 1 110 ? 0.165 0.036 -0.756 1.00 92.62 110 VAL A CA 1
ATOM 860 C C . VAL A 1 110 ? -0.352 -0.359 -2.139 1.00 92.62 110 VAL A C 1
ATOM 862 O O . VAL A 1 110 ? -1.209 -1.235 -2.272 1.00 92.62 110 VAL A O 1
ATOM 865 N N . ALA A 1 111 ? 0.187 0.284 -3.168 1.00 91.75 111 ALA A N 1
ATOM 866 C CA . ALA A 1 111 ? 0.119 -0.129 -4.563 1.00 91.75 111 ALA A CA 1
ATOM 867 C C . ALA A 1 111 ? 1.352 -0.962 -4.929 1.00 91.75 111 ALA A C 1
ATOM 869 O O . ALA A 1 111 ? 2.445 -0.701 -4.419 1.00 91.75 111 ALA A O 1
ATOM 870 N N . ARG A 1 112 ? 1.188 -1.917 -5.846 1.00 93.25 112 ARG A N 1
ATOM 871 C CA . ARG A 1 112 ? 2.273 -2.746 -6.381 1.00 93.25 112 ARG A CA 1
ATOM 872 C C . ARG A 1 112 ? 2.602 -2.328 -7.806 1.00 93.25 112 ARG A C 1
ATOM 874 O O . ARG A 1 112 ? 1.704 -2.011 -8.578 1.00 93.25 112 ARG A O 1
ATOM 881 N N . PHE A 1 113 ? 3.876 -2.369 -8.163 1.00 93.06 113 PHE A N 1
ATOM 882 C CA . PHE A 1 113 ? 4.342 -2.146 -9.523 1.00 93.06 113 PHE A CA 1
ATOM 883 C C . PHE A 1 113 ? 5.038 -3.401 -10.051 1.00 93.06 113 PHE A C 1
ATOM 885 O O . PHE A 1 113 ? 5.962 -3.921 -9.425 1.00 93.06 113 PHE A O 1
ATOM 892 N N . ASP A 1 114 ? 4.602 -3.852 -11.221 1.00 94.44 114 ASP A N 1
ATOM 893 C CA . ASP A 1 114 ? 5.153 -4.976 -11.970 1.00 94.44 114 ASP A CA 1
ATOM 894 C C . ASP A 1 114 ? 5.933 -4.445 -13.188 1.00 94.44 114 ASP A C 1
ATOM 896 O O . ASP A 1 114 ? 5.633 -3.376 -13.725 1.00 94.44 114 ASP A O 1
ATOM 900 N N . LEU A 1 115 ? 6.945 -5.186 -13.638 1.00 94.88 115 LEU A N 1
ATOM 901 C CA . LEU A 1 115 ? 7.770 -4.867 -14.802 1.00 94.88 115 LEU A CA 1
ATOM 902 C C . LEU A 1 115 ? 7.468 -5.824 -15.958 1.00 94.88 115 LEU A C 1
ATOM 904 O O . LEU A 1 115 ? 7.560 -7.046 -15.821 1.00 94.88 115 LEU A O 1
ATOM 908 N N . ASN A 1 116 ? 7.203 -5.254 -17.130 1.00 94.44 116 ASN A N 1
ATOM 909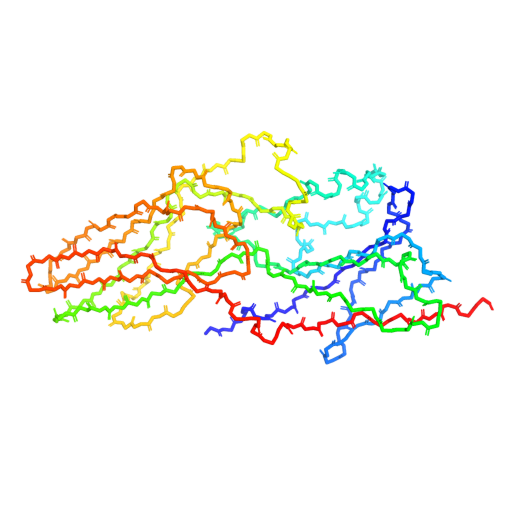 C CA . ASN A 1 116 ? 7.031 -5.974 -18.384 1.00 94.44 116 ASN A CA 1
ATOM 910 C C . ASN A 1 116 ? 8.063 -5.500 -19.415 1.00 94.44 116 ASN A C 1
ATOM 912 O O . ASN A 1 116 ? 8.133 -4.314 -19.745 1.00 94.44 116 ASN A O 1
ATOM 916 N N . LEU A 1 117 ? 8.860 -6.424 -19.943 1.00 91.56 117 LEU A N 1
ATOM 917 C CA . LEU A 1 117 ? 9.866 -6.151 -20.963 1.00 91.56 117 LEU A CA 1
ATOM 918 C C . LEU A 1 117 ? 9.334 -6.599 -22.328 1.00 91.56 117 LEU A C 1
ATOM 920 O O . LEU A 1 117 ? 9.238 -7.788 -22.626 1.00 91.56 117 LEU A O 1
ATOM 924 N N . LYS A 1 118 ? 9.001 -5.627 -23.181 1.00 88.75 118 LYS A N 1
ATOM 925 C CA . LYS A 1 118 ? 8.540 -5.836 -24.563 1.00 88.75 118 LYS A CA 1
ATOM 926 C C . LYS A 1 118 ? 9.557 -5.262 -25.540 1.00 88.75 118 LYS A C 1
ATOM 928 O O . LYS A 1 118 ? 9.290 -4.285 -26.240 1.00 88.75 118 LYS A O 1
ATOM 933 N N . THR A 1 119 ? 10.750 -5.839 -25.553 1.00 81.06 119 THR A N 1
ATOM 934 C CA . THR A 1 119 ? 11.870 -5.346 -26.356 1.00 81.06 119 THR A CA 1
ATOM 935 C C . THR A 1 119 ? 12.353 -6.396 -27.352 1.00 81.06 119 THR A C 1
ATOM 937 O O . THR A 1 119 ? 12.404 -7.588 -27.059 1.00 81.06 119 THR A O 1
ATOM 940 N N . ALA A 1 120 ? 12.733 -5.951 -28.551 1.00 75.19 120 ALA A N 1
ATOM 941 C CA . ALA A 1 120 ? 13.543 -6.761 -29.456 1.00 75.19 120 ALA A CA 1
ATOM 942 C C . ALA A 1 120 ? 15.033 -6.591 -29.105 1.00 75.19 120 ALA A C 1
ATOM 944 O O . ALA A 1 120 ? 15.536 -5.462 -29.107 1.00 75.19 120 ALA A O 1
ATOM 945 N N . GLY A 1 121 ? 15.744 -7.691 -28.845 1.00 79.19 121 GLY A N 1
ATOM 946 C CA . GLY A 1 121 ? 17.169 -7.687 -28.477 1.00 79.19 121 GLY A CA 1
ATOM 947 C C . GLY A 1 121 ? 17.414 -7.941 -26.987 1.00 79.19 121 GLY A C 1
ATOM 948 O O . GLY A 1 121 ? 16.526 -8.399 -26.273 1.00 79.19 121 GLY A O 1
ATOM 949 N N . VAL A 1 122 ? 18.633 -7.671 -26.515 1.00 86.88 122 VAL A N 1
ATOM 950 C CA . VAL A 1 122 ? 19.013 -7.915 -25.110 1.00 86.88 122 VAL A CA 1
ATOM 951 C C . VAL A 1 122 ? 18.672 -6.681 -24.285 1.00 86.88 122 VAL A C 1
ATOM 953 O O . VAL A 1 122 ? 19.101 -5.577 -24.615 1.00 86.88 122 VAL A O 1
ATOM 956 N N . THR A 1 123 ? 17.891 -6.849 -23.219 1.00 92.31 123 THR A N 1
ATOM 957 C CA . THR A 1 123 ? 17.473 -5.760 -22.323 1.00 92.31 123 THR A CA 1
ATOM 958 C C . THR A 1 123 ? 17.681 -6.157 -20.872 1.00 92.31 123 THR A C 1
ATOM 960 O O . THR A 1 123 ? 17.356 -7.278 -20.488 1.00 92.31 123 THR A O 1
ATOM 963 N N . SER A 1 124 ? 18.197 -5.230 -20.069 1.00 95.69 124 SER A N 1
ATOM 964 C CA . SER A 1 124 ? 18.336 -5.404 -18.626 1.00 95.69 124 SER A CA 1
ATOM 965 C C . SER A 1 124 ? 18.022 -4.109 -17.881 1.00 95.69 124 SER A C 1
ATOM 967 O O . SER A 1 124 ? 18.584 -3.064 -18.207 1.00 95.69 124 SER A O 1
ATOM 969 N N . VAL A 1 125 ? 17.152 -4.167 -16.877 1.00 97.00 125 VAL A N 1
ATOM 970 C CA . VAL A 1 125 ? 16.785 -3.027 -16.021 1.00 97.00 125 VAL A CA 1
ATOM 971 C C . VAL A 1 125 ? 17.607 -3.063 -14.736 1.00 97.00 125 VAL A C 1
ATOM 973 O O . VAL A 1 125 ? 17.633 -4.084 -14.052 1.00 97.00 125 VAL A O 1
ATOM 976 N N . ASN A 1 126 ? 18.266 -1.953 -14.408 1.00 97.56 126 ASN A N 1
ATOM 977 C CA . ASN A 1 126 ? 19.141 -1.836 -13.237 1.00 97.56 126 ASN A CA 1
ATOM 978 C C . ASN A 1 126 ? 18.429 -1.199 -12.040 1.00 97.56 126 ASN A C 1
ATOM 980 O O . ASN A 1 126 ? 18.662 -1.599 -10.900 1.00 97.56 126 ASN A O 1
ATOM 984 N N . SER A 1 127 ? 17.568 -0.215 -12.295 1.00 97.75 127 SER A N 1
ATOM 985 C CA . SER A 1 127 ? 16.819 0.486 -11.256 1.00 97.75 127 SER A CA 1
ATOM 986 C C . SER A 1 127 ? 15.512 1.060 -11.796 1.00 97.75 127 SER A C 1
ATOM 988 O O . SER A 1 127 ? 15.343 1.286 -13.000 1.00 97.75 127 SER A O 1
ATOM 990 N N . ILE A 1 128 ? 14.578 1.285 -10.876 1.00 97.00 128 ILE A N 1
ATOM 991 C CA . ILE A 1 128 ? 13.320 1.989 -11.115 1.00 97.00 128 ILE A CA 1
ATOM 992 C C . ILE A 1 128 ? 13.175 3.051 -10.028 1.00 97.00 128 ILE A C 1
ATOM 994 O O . ILE A 1 128 ? 13.357 2.761 -8.846 1.00 97.00 128 ILE A O 1
ATOM 998 N N . THR A 1 129 ? 12.811 4.266 -10.423 1.00 96.75 129 THR A N 1
ATOM 999 C CA . THR A 1 129 ? 12.551 5.383 -9.515 1.00 96.75 129 THR A CA 1
ATOM 1000 C C . THR A 1 129 ? 11.138 5.908 -9.723 1.00 96.75 129 THR A C 1
ATOM 1002 O O . THR A 1 129 ? 10.776 6.267 -10.843 1.00 96.75 129 THR A O 1
ATOM 1005 N N . LEU A 1 130 ? 10.360 6.015 -8.647 1.00 94.94 130 LEU A N 1
ATOM 1006 C CA . LEU A 1 130 ? 9.161 6.849 -8.600 1.00 94.94 130 LEU A CA 1
ATOM 1007 C C . LEU A 1 130 ? 9.540 8.198 -7.994 1.00 94.94 130 LEU A C 1
ATOM 1009 O O . LEU A 1 130 ? 9.887 8.286 -6.814 1.00 94.94 130 LEU A O 1
ATOM 1013 N N . LYS A 1 131 ? 9.474 9.247 -8.809 1.00 94.31 131 LYS A N 1
ATOM 1014 C CA . LYS A 1 131 ? 9.753 10.609 -8.366 1.00 94.31 131 LYS A CA 1
ATOM 1015 C C . LYS A 1 131 ? 8.568 11.212 -7.636 1.00 94.31 131 LYS A C 1
ATOM 1017 O O . LYS A 1 131 ? 7.420 10.966 -8.013 1.00 94.31 131 LYS A O 1
ATOM 1022 N N . ASN A 1 132 ? 8.867 12.048 -6.643 1.00 93.06 132 ASN A N 1
ATOM 1023 C CA . ASN A 1 132 ? 7.872 12.715 -5.798 1.00 93.06 132 ASN A CA 1
ATOM 1024 C C . ASN A 1 132 ? 6.880 11.732 -5.144 1.00 93.06 132 ASN A C 1
ATOM 1026 O O . ASN A 1 132 ? 5.685 12.011 -5.068 1.00 93.06 132 ASN A O 1
ATOM 1030 N N . ALA A 1 133 ? 7.360 10.578 -4.681 1.00 93.12 133 ALA A N 1
ATOM 1031 C CA . ALA A 1 133 ? 6.537 9.584 -4.006 1.00 93.12 133 ALA A CA 1
ATOM 1032 C C . ALA A 1 133 ? 6.187 10.019 -2.575 1.00 93.12 133 ALA A C 1
ATOM 1034 O O . ALA A 1 133 ? 7.060 10.462 -1.820 1.00 93.12 133 ALA A O 1
ATOM 1035 N N . ALA A 1 134 ? 4.927 9.845 -2.176 1.00 93.00 134 ALA A N 1
ATOM 1036 C CA . ALA A 1 134 ? 4.477 10.055 -0.805 1.00 93.00 134 ALA A CA 1
ATOM 1037 C C . ALA A 1 134 ? 5.280 9.209 0.194 1.00 93.00 134 ALA A C 1
ATOM 1039 O O . ALA A 1 134 ? 5.463 8.006 0.018 1.00 93.00 134 ALA A O 1
ATOM 1040 N N . GLN A 1 135 ? 5.730 9.848 1.273 1.00 94.12 135 GLN A N 1
ATOM 1041 C CA . GLN A 1 135 ? 6.509 9.209 2.341 1.00 94.12 135 GLN A CA 1
ATOM 1042 C C . GLN A 1 135 ? 5.629 8.665 3.481 1.00 94.12 135 GLN A C 1
ATOM 1044 O O . GLN A 1 135 ? 6.127 8.187 4.505 1.00 94.12 135 GLN A O 1
ATOM 1049 N N . SER A 1 136 ? 4.310 8.747 3.324 1.00 94.00 136 SER A N 1
ATOM 1050 C CA . SER A 1 136 ? 3.340 8.141 4.225 1.00 94.00 136 SER A CA 1
ATOM 1051 C C . SER A 1 136 ? 2.043 7.804 3.493 1.00 94.00 136 SER A C 1
ATOM 1053 O O . SER A 1 136 ? 1.706 8.431 2.489 1.00 94.00 136 SER A O 1
ATOM 1055 N N . GLY A 1 137 ? 1.319 6.811 4.005 1.00 91.31 137 GLY A N 1
ATOM 1056 C CA . GLY A 1 137 ? 0.002 6.401 3.520 1.00 91.31 137 GLY A CA 1
ATOM 1057 C C . GLY A 1 137 ? -0.989 6.322 4.674 1.00 91.31 137 GLY A C 1
ATOM 1058 O O . GLY A 1 137 ? -0.659 5.790 5.734 1.00 91.31 137 GLY A O 1
ATOM 1059 N N . THR A 1 138 ? -2.198 6.857 4.496 1.00 91.94 138 THR A N 1
ATOM 1060 C CA . THR A 1 138 ? -3.241 6.810 5.535 1.00 91.94 138 THR A CA 1
ATOM 1061 C C . THR A 1 138 ? -3.637 5.369 5.840 1.00 91.94 138 THR A C 1
ATOM 1063 O O . THR A 1 138 ? -3.674 4.529 4.936 1.00 91.94 138 THR A O 1
ATOM 1066 N N . LEU A 1 139 ? -3.985 5.074 7.095 1.00 92.44 139 LEU A N 1
ATOM 1067 C CA . LEU A 1 139 ? -4.439 3.735 7.477 1.00 92.44 139 LEU A CA 1
ATOM 1068 C C . LEU A 1 139 ? -5.698 3.341 6.708 1.00 92.44 139 LEU A C 1
ATOM 1070 O O . LEU A 1 139 ? -5.743 2.251 6.159 1.00 92.44 139 LEU A O 1
ATOM 1074 N N . PHE A 1 140 ? -6.672 4.237 6.576 1.00 89.44 140 PHE A N 1
ATOM 1075 C CA . PHE A 1 140 ? -7.919 3.972 5.857 1.00 89.44 140 PHE A CA 1
ATOM 1076 C C . PHE A 1 140 ? -7.987 4.794 4.566 1.00 89.44 140 PHE A C 1
ATOM 1078 O O . PHE A 1 140 ? -7.373 5.867 4.497 1.00 89.44 140 PHE A O 1
ATOM 1085 N N . PRO A 1 141 ? -8.701 4.313 3.530 1.00 79.12 141 PRO A N 1
ATOM 1086 C CA . PRO A 1 141 ? -8.957 5.105 2.332 1.00 79.12 141 PRO A CA 1
ATOM 1087 C C . PRO A 1 141 ? -9.564 6.456 2.719 1.00 79.12 141 PRO A C 1
ATOM 1089 O O . PRO A 1 141 ? -10.468 6.519 3.555 1.00 79.12 141 PRO A O 1
ATOM 1092 N N . ALA A 1 142 ? -9.070 7.542 2.127 1.00 65.50 142 ALA A N 1
ATOM 1093 C CA . ALA A 1 142 ? -9.556 8.877 2.447 1.00 65.50 142 ALA A CA 1
ATOM 1094 C C . ALA A 1 142 ? -11.049 9.003 2.085 1.00 65.50 142 ALA A C 1
ATOM 1096 O O . ALA A 1 142 ? -11.400 9.099 0.910 1.00 65.50 142 ALA A O 1
ATOM 1097 N N . MET A 1 143 ? -11.938 9.033 3.089 1.00 50.09 143 MET A N 1
ATOM 1098 C CA . MET A 1 143 ? -13.387 9.187 2.869 1.00 50.09 143 MET A CA 1
ATOM 1099 C C . MET A 1 143 ? -13.777 10.563 2.304 1.00 50.09 143 MET A C 1
ATOM 1101 O O . MET A 1 143 ? -14.912 10.761 1.879 1.00 50.09 143 MET A O 1
ATOM 1105 N N . SER A 1 144 ? -12.858 11.527 2.238 1.00 38.75 144 SER A N 1
ATOM 1106 C CA . SER A 1 144 ? -13.079 12.777 1.513 1.00 38.75 144 SER A CA 1
ATOM 1107 C C . SER A 1 144 ? -11.757 13.471 1.181 1.00 38.75 144 SER A C 1
ATOM 1109 O O . SER A 1 144 ? -10.801 13.423 1.949 1.00 38.75 144 SER A O 1
ATOM 1111 N N . LYS A 1 145 ? -11.717 14.162 0.033 1.00 41.53 145 LYS A N 1
ATOM 1112 C CA . LYS A 1 145 ? -10.597 14.990 -0.465 1.00 41.53 145 LYS A CA 1
ATOM 1113 C C . LYS A 1 145 ? -10.341 16.258 0.374 1.00 41.53 145 LYS A C 1
ATOM 1115 O O . LYS A 1 145 ? -9.879 17.263 -0.162 1.00 41.53 145 LYS A O 1
ATOM 1120 N N . SER A 1 146 ? -10.707 16.269 1.652 1.00 36.25 146 SER A N 1
ATOM 1121 C CA . SER A 1 146 ? -10.675 17.478 2.466 1.00 36.25 146 SER A CA 1
ATOM 1122 C C . SER A 1 146 ? -9.652 17.369 3.584 1.00 36.25 146 SER A C 1
ATOM 1124 O O . SER A 1 146 ? -9.790 16.583 4.516 1.00 36.25 146 SER A O 1
ATOM 1126 N N . SER A 1 147 ? -8.666 18.258 3.492 1.00 37.50 147 SER A N 1
ATOM 1127 C CA . SER A 1 147 ? -7.695 18.626 4.519 1.00 37.50 147 SER A CA 1
ATOM 1128 C C . SER A 1 147 ? -6.583 17.618 4.810 1.00 37.50 147 SER A C 1
ATOM 1130 O O . SER A 1 147 ? -6.645 16.840 5.752 1.00 37.50 147 SER A O 1
ATOM 1132 N N . THR A 1 148 ? -5.462 17.766 4.112 1.00 41.53 148 THR A N 1
ATOM 1133 C CA . THR A 1 148 ? -4.164 17.477 4.724 1.00 41.53 148 THR A CA 1
ATOM 1134 C C . THR A 1 148 ? -3.155 18.526 4.282 1.00 41.53 148 THR A C 1
ATOM 1136 O O . THR A 1 148 ? -3.139 18.952 3.128 1.00 41.53 148 THR A O 1
ATOM 1139 N N . LYS A 1 149 ? -2.306 18.948 5.227 1.00 47.81 149 LYS A N 1
ATOM 1140 C CA . LYS A 1 149 ? -0.976 19.490 4.923 1.00 47.81 149 LYS A CA 1
ATOM 1141 C C . LYS A 1 149 ? -0.346 18.668 3.795 1.00 47.81 149 LYS A C 1
ATOM 1143 O O . LYS A 1 149 ? -0.582 17.462 3.743 1.00 47.81 149 LYS A O 1
ATOM 1148 N N . GLU A 1 150 ? 0.450 19.306 2.941 1.00 61.97 150 GLU A N 1
ATOM 1149 C CA . GLU A 1 150 ? 1.226 18.611 1.910 1.00 61.97 150 GLU A CA 1
ATOM 1150 C C . GLU A 1 150 ? 1.920 17.389 2.530 1.00 61.97 150 GLU A C 1
ATOM 1152 O O . GLU A 1 150 ? 2.754 17.528 3.430 1.00 61.97 150 GLU A O 1
ATOM 1157 N N . THR A 1 151 ? 1.509 16.186 2.112 1.00 75.62 151 THR A N 1
ATOM 1158 C CA . THR A 1 151 ? 2.186 14.950 2.503 1.00 75.62 151 THR A CA 1
ATOM 1159 C C . THR A 1 151 ? 3.625 15.064 2.017 1.00 75.62 151 THR A C 1
ATOM 1161 O O . THR A 1 151 ? 3.819 15.345 0.833 1.00 75.62 151 THR A O 1
ATOM 1164 N N . PRO A 1 152 ? 4.639 14.875 2.880 1.00 87.88 152 PRO A N 1
ATOM 1165 C CA . P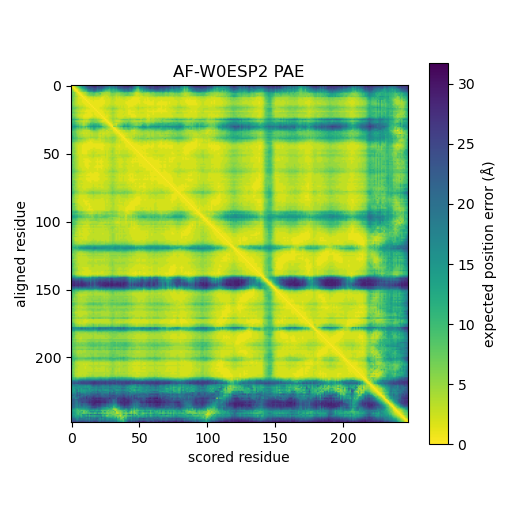RO A 1 152 ? 6.021 14.916 2.435 1.00 87.88 152 PRO A CA 1
ATOM 1166 C C . PRO A 1 152 ? 6.240 13.928 1.290 1.00 87.88 152 PRO A C 1
ATOM 1168 O O . PRO A 1 152 ? 5.839 12.764 1.381 1.00 87.88 152 PRO A O 1
ATOM 1171 N N . VAL A 1 153 ? 6.881 14.401 0.226 1.00 91.56 153 VAL A N 1
ATOM 1172 C CA . VAL A 1 153 ? 7.243 13.593 -0.939 1.00 91.56 153 VAL A CA 1
ATOM 1173 C C . VAL A 1 153 ? 8.757 13.530 -1.087 1.00 91.56 153 VAL A C 1
ATOM 1175 O O . VAL A 1 153 ? 9.462 14.479 -0.743 1.00 91.56 153 VAL A O 1
ATOM 1178 N N . ASN A 1 154 ? 9.256 12.408 -1.595 1.00 93.75 154 ASN A N 1
ATOM 1179 C CA . ASN A 1 154 ? 10.654 12.225 -1.967 1.00 93.75 154 ASN A CA 1
ATOM 1180 C C . ASN A 1 154 ? 10.766 11.192 -3.096 1.00 93.75 154 ASN A C 1
ATOM 1182 O O . ASN A 1 154 ? 9.849 10.399 -3.313 1.00 93.75 154 ASN A O 1
ATOM 1186 N N . ASP A 1 155 ? 11.889 11.178 -3.803 1.00 95.31 155 ASP A N 1
ATOM 1187 C CA . ASP A 1 155 ? 12.155 10.158 -4.811 1.00 95.31 155 ASP A CA 1
ATOM 1188 C C . ASP A 1 155 ? 12.421 8.808 -4.137 1.00 95.31 155 ASP A C 1
ATOM 1190 O O . ASP A 1 155 ? 13.228 8.696 -3.211 1.00 95.31 155 ASP A O 1
ATOM 1194 N N . MET A 1 156 ? 11.755 7.765 -4.626 1.00 94.88 156 MET A N 1
ATOM 1195 C CA . MET A 1 156 ? 11.949 6.394 -4.169 1.00 94.88 156 MET A CA 1
ATOM 1196 C C . MET A 1 156 ? 12.564 5.567 -5.283 1.00 94.88 156 MET A C 1
ATOM 1198 O O . MET A 1 156 ? 11.957 5.414 -6.340 1.00 94.88 156 MET A O 1
ATOM 1202 N N . THR A 1 157 ? 13.748 5.013 -5.033 1.00 95.62 157 THR A N 1
ATOM 1203 C CA . THR A 1 157 ? 14.481 4.193 -6.003 1.00 95.62 157 THR A CA 1
ATOM 1204 C C . THR A 1 157 ? 14.655 2.778 -5.482 1.00 95.62 157 THR A C 1
ATOM 1206 O O . THR A 1 157 ? 15.139 2.583 -4.369 1.00 95.62 157 THR A O 1
ATOM 1209 N N . VAL A 1 158 ? 14.315 1.800 -6.315 1.00 94.75 158 VAL A N 1
ATOM 1210 C CA . VAL A 1 158 ? 14.728 0.407 -6.150 1.00 94.75 158 VAL A CA 1
ATOM 1211 C C . VAL A 1 158 ? 15.879 0.122 -7.109 1.00 94.75 158 VAL A C 1
ATOM 1213 O O . VAL A 1 158 ? 15.797 0.430 -8.299 1.00 94.75 158 VAL A O 1
ATOM 1216 N N . THR A 1 159 ? 16.950 -0.466 -6.587 1.00 95.69 159 THR A N 1
ATOM 1217 C CA . THR A 1 159 ? 18.104 -0.924 -7.368 1.00 95.69 159 THR A CA 1
ATOM 1218 C C . THR A 1 159 ? 18.186 -2.437 -7.257 1.00 95.69 159 THR A C 1
ATOM 1220 O O . THR A 1 159 ? 18.020 -2.984 -6.167 1.00 95.69 159 THR A O 1
ATOM 1223 N N . PHE A 1 160 ? 18.439 -3.115 -8.373 1.00 95.38 160 PHE A N 1
ATOM 1224 C CA . PHE A 1 160 ? 18.512 -4.571 -8.413 1.00 95.38 160 PHE A CA 1
ATOM 1225 C C . PHE A 1 160 ? 19.970 -5.033 -8.405 1.00 95.38 160 PHE A C 1
ATOM 1227 O O . PHE A 1 160 ? 20.731 -4.690 -9.309 1.00 95.38 160 PHE A O 1
ATOM 1234 N N . ASP A 1 161 ? 20.344 -5.857 -7.420 1.00 93.44 161 ASP A N 1
ATOM 1235 C CA . ASP A 1 161 ? 21.693 -6.444 -7.324 1.00 93.44 161 ASP A CA 1
ATOM 1236 C C . ASP A 1 161 ? 22.069 -7.235 -8.584 1.00 93.44 161 ASP A C 1
ATOM 1238 O O . ASP A 1 161 ? 23.221 -7.261 -9.015 1.00 93.44 161 ASP A O 1
ATOM 1242 N N . SER A 1 162 ? 21.073 -7.885 -9.188 1.00 95.94 162 SER A N 1
ATOM 1243 C CA . SER A 1 162 ? 21.160 -8.489 -10.513 1.00 95.94 162 SER A CA 1
ATOM 1244 C C . SER A 1 162 ? 20.148 -7.812 -11.436 1.00 95.94 162 SER A C 1
ATOM 1246 O O . SER A 1 162 ? 18.959 -7.818 -11.110 1.00 95.94 162 SER A O 1
ATOM 1248 N N . PRO A 1 163 ? 20.577 -7.257 -12.585 1.00 96.56 163 PRO A N 1
ATOM 1249 C CA . PRO A 1 163 ? 19.670 -6.584 -13.504 1.00 96.56 163 PRO A CA 1
ATOM 1250 C C . PRO A 1 163 ? 18.511 -7.480 -13.953 1.00 96.56 163 PRO A C 1
ATOM 1252 O O . PRO A 1 163 ? 18.704 -8.649 -14.304 1.00 96.56 163 PRO A O 1
ATOM 1255 N N . LEU A 1 164 ? 17.304 -6.920 -13.994 1.00 96.69 164 LEU A N 1
ATOM 1256 C CA . LEU A 1 164 ? 16.108 -7.646 -14.409 1.00 96.69 164 LEU A CA 1
ATOM 1257 C C . LEU A 1 164 ? 16.085 -7.787 -15.931 1.00 96.69 164 LEU A C 1
ATOM 1259 O O . LEU A 1 164 ? 16.073 -6.795 -16.656 1.00 96.69 164 LEU A O 1
ATOM 1263 N N . THR A 1 165 ? 16.072 -9.027 -16.413 1.00 95.75 165 THR A N 1
ATOM 1264 C CA . THR A 1 165 ? 16.126 -9.373 -17.849 1.00 95.75 165 THR A CA 1
ATOM 1265 C C . THR A 1 165 ? 14.861 -10.065 -18.355 1.00 95.75 165 THR A C 1
ATOM 1267 O O . THR A 1 165 ? 14.764 -10.413 -19.529 1.00 95.75 165 THR A O 1
ATOM 1270 N N . THR A 1 166 ? 13.876 -10.263 -17.478 1.00 94.62 166 THR A N 1
ATOM 1271 C CA . THR A 1 166 ? 12.585 -10.888 -17.787 1.00 94.62 166 THR A CA 1
ATOM 1272 C C . THR A 1 166 ? 11.454 -10.089 -17.142 1.00 94.62 166 THR A C 1
ATOM 1274 O O . THR A 1 166 ? 11.710 -9.130 -16.413 1.00 94.62 166 THR A O 1
ATOM 1277 N N . ASN A 1 167 ? 10.208 -10.456 -17.442 1.00 94.94 167 ASN A N 1
ATOM 1278 C CA . ASN A 1 167 ? 9.055 -9.902 -16.740 1.00 94.94 167 ASN A CA 1
ATOM 1279 C C . ASN A 1 167 ? 9.133 -10.282 -15.263 1.00 94.94 167 ASN A C 1
ATOM 1281 O O . ASN A 1 167 ? 9.325 -11.453 -14.934 1.00 94.94 167 ASN A O 1
ATOM 1285 N N . THR A 1 168 ? 8.940 -9.297 -14.396 1.00 94.94 168 THR A N 1
ATOM 1286 C CA . THR A 1 168 ? 9.123 -9.458 -12.956 1.00 94.94 168 THR A CA 1
ATOM 1287 C C . THR A 1 168 ? 7.975 -8.761 -12.249 1.00 94.94 168 THR A C 1
ATOM 1289 O O . THR A 1 168 ? 7.778 -7.562 -12.424 1.00 94.94 168 THR A O 1
ATOM 1292 N N . SER A 1 169 ? 7.205 -9.497 -11.455 1.00 93.00 169 SER A N 1
ATOM 1293 C CA . SER A 1 169 ? 6.189 -8.898 -10.585 1.00 93.00 169 SER A CA 1
ATOM 1294 C C . SER A 1 169 ? 6.828 -8.221 -9.376 1.00 93.00 169 SER A C 1
ATOM 1296 O O . SER A 1 169 ? 7.960 -8.544 -9.023 1.00 93.00 169 SER A O 1
ATOM 1298 N N . ALA A 1 170 ? 6.094 -7.317 -8.726 1.00 90.94 170 ALA A N 1
ATOM 1299 C CA . ALA A 1 170 ? 6.453 -6.765 -7.421 1.00 90.94 170 ALA A CA 1
ATOM 1300 C C . ALA A 1 170 ? 7.845 -6.119 -7.363 1.00 90.94 170 ALA A C 1
ATOM 1302 O O . ALA A 1 170 ? 8.586 -6.272 -6.392 1.00 90.94 170 ALA A O 1
ATOM 1303 N N . VAL A 1 171 ? 8.219 -5.396 -8.417 1.00 93.56 171 VAL A N 1
ATOM 1304 C CA . VAL A 1 171 ? 9.524 -4.730 -8.486 1.00 93.56 171 VAL A CA 1
ATOM 1305 C C . VAL A 1 171 ? 9.589 -3.500 -7.589 1.00 93.56 171 VAL A C 1
ATOM 1307 O O . VAL A 1 171 ? 10.680 -3.078 -7.223 1.00 93.56 171 VAL A O 1
ATOM 1310 N N . PHE A 1 172 ? 8.440 -2.910 -7.254 1.00 89.06 172 PHE A N 1
ATOM 1311 C CA . PHE A 1 172 ? 8.353 -1.657 -6.516 1.00 89.06 172 PHE A CA 1
ATOM 1312 C C . PHE A 1 172 ? 6.979 -1.505 -5.835 1.00 89.06 172 PHE A C 1
ATOM 1314 O O . PHE A 1 172 ? 5.980 -2.045 -6.314 1.00 89.06 172 PHE A O 1
ATOM 1321 N N . TYR A 1 173 ? 6.924 -0.750 -4.734 1.00 94.12 173 TYR A N 1
ATOM 1322 C CA . TYR A 1 173 ? 5.705 -0.456 -3.973 1.00 94.12 173 TYR A CA 1
ATOM 1323 C C . TYR A 1 173 ? 5.624 1.034 -3.640 1.00 94.12 173 TYR A C 1
ATOM 1325 O O . TYR A 1 173 ? 6.650 1.677 -3.422 1.00 94.12 173 TYR A O 1
ATOM 1333 N N . ALA A 1 174 ? 4.409 1.576 -3.556 1.00 93.81 174 ALA A N 1
ATOM 1334 C CA . ALA A 1 174 ? 4.172 2.967 -3.166 1.00 93.81 174 ALA A CA 1
ATOM 1335 C C . ALA A 1 174 ? 2.899 3.115 -2.329 1.00 93.81 174 ALA A C 1
ATOM 1337 O O . ALA A 1 174 ? 1.959 2.333 -2.474 1.00 93.81 174 ALA A O 1
ATOM 1338 N N . TYR A 1 175 ? 2.850 4.141 -1.481 1.00 93.88 175 TYR A N 1
ATOM 1339 C CA . TYR A 1 175 ? 1.614 4.530 -0.807 1.00 93.88 175 TYR A CA 1
ATOM 1340 C C . TYR A 1 175 ? 0.613 5.171 -1.779 1.00 93.88 175 TYR A C 1
ATOM 1342 O O . TYR A 1 175 ? 0.986 5.694 -2.831 1.00 93.88 175 TYR A O 1
ATOM 1350 N N . GLU A 1 176 ? -0.670 5.124 -1.408 1.00 89.19 176 GLU A N 1
ATOM 1351 C CA . GLU A 1 176 ? -1.724 5.867 -2.102 1.00 89.19 176 GLU A CA 1
ATOM 1352 C C . GLU A 1 176 ? -1.417 7.365 -2.106 1.00 89.19 176 GLU A C 1
ATOM 1354 O O . GLU A 1 176 ? -1.070 7.947 -1.078 1.00 89.19 176 GLU A O 1
ATOM 1359 N N . GLN A 1 177 ? -1.584 7.993 -3.265 1.00 87.69 177 GLN A N 1
ATOM 1360 C CA . GLN A 1 177 ? -1.399 9.426 -3.426 1.00 87.69 177 GLN A CA 1
ATOM 1361 C C . GLN A 1 177 ? -2.239 9.950 -4.587 1.00 87.69 177 GLN A C 1
ATOM 1363 O O . GLN A 1 177 ? -2.302 9.344 -5.660 1.00 87.69 177 GLN A O 1
ATOM 1368 N N . ALA A 1 178 ? -2.870 11.102 -4.362 1.00 82.94 178 ALA A N 1
ATOM 1369 C CA . ALA A 1 178 ? -3.558 11.833 -5.413 1.00 82.94 178 ALA A CA 1
ATOM 1370 C C . ALA A 1 178 ? -2.568 12.300 -6.490 1.00 82.94 178 ALA A C 1
ATOM 1372 O O . ALA A 1 178 ? -1.368 12.443 -6.241 1.00 82.94 178 ALA A O 1
ATOM 1373 N N . GLN A 1 179 ? -3.092 12.562 -7.682 1.00 70.06 179 GLN A N 1
ATOM 1374 C CA . GLN A 1 179 ? -2.328 13.023 -8.825 1.00 70.06 179 GLN A CA 1
ATOM 1375 C C . GLN A 1 179 ? -1.492 14.257 -8.461 1.00 70.06 179 GLN A C 1
ATOM 1377 O O . GLN A 1 179 ? -2.004 15.274 -7.992 1.00 70.06 179 GLN A O 1
ATOM 1382 N N . GLY A 1 180 ? -0.192 14.154 -8.726 1.00 72.94 180 GLY A N 1
ATOM 1383 C CA . GLY A 1 180 ? 0.794 15.215 -8.549 1.00 72.94 180 GLY A CA 1
ATOM 1384 C C . GLY A 1 180 ? 1.834 15.186 -9.668 1.00 72.94 180 GLY A C 1
ATOM 1385 O O . GLY A 1 180 ? 1.599 14.614 -10.732 1.00 72.94 180 GLY A O 1
ATOM 1386 N N . ASN A 1 181 ? 3.013 15.760 -9.419 1.00 82.56 181 ASN A N 1
ATOM 1387 C CA . ASN A 1 181 ? 4.153 15.730 -10.347 1.00 82.56 181 ASN A CA 1
ATOM 1388 C C . ASN A 1 181 ? 4.872 14.364 -10.321 1.00 82.56 181 ASN A C 1
ATOM 1390 O O . ASN A 1 181 ? 6.085 14.293 -10.122 1.00 82.56 181 ASN A O 1
ATOM 1394 N N . LEU A 1 182 ? 4.115 13.278 -10.464 1.00 89.00 182 LEU A N 1
ATOM 1395 C CA . LEU A 1 182 ? 4.620 11.911 -10.408 1.00 89.00 182 LEU A CA 1
ATOM 1396 C C . LEU A 1 182 ? 5.258 11.510 -11.738 1.00 89.00 182 LEU A C 1
ATOM 1398 O O . LEU A 1 182 ? 4.690 11.706 -12.814 1.00 89.00 182 LEU A O 1
ATOM 1402 N N . GLU A 1 183 ? 6.434 10.902 -11.663 1.00 92.38 183 GLU A N 1
ATOM 1403 C CA . GLU A 1 183 ? 7.171 10.403 -12.821 1.00 92.38 183 GLU A CA 1
ATOM 1404 C C . GLU A 1 183 ? 7.839 9.076 -12.467 1.00 92.38 183 GLU A C 1
ATOM 1406 O O . GLU A 1 183 ? 8.456 8.950 -11.412 1.00 92.38 183 GLU A O 1
ATOM 1411 N N . ILE A 1 184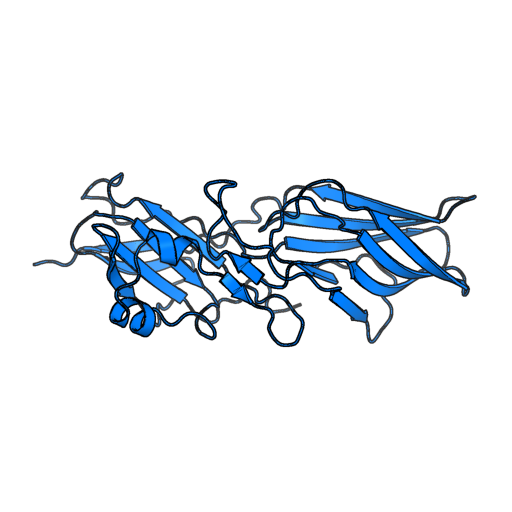 ? 7.741 8.097 -13.363 1.00 93.50 184 ILE A N 1
ATOM 1412 C CA . ILE A 1 184 ? 8.563 6.890 -13.310 1.00 93.50 184 ILE A CA 1
ATOM 1413 C C . ILE A 1 184 ? 9.804 7.119 -14.168 1.00 93.50 184 ILE A C 1
ATOM 1415 O O . ILE A 1 184 ? 9.693 7.530 -15.323 1.00 93.50 184 ILE A O 1
ATOM 1419 N N . SER A 1 185 ? 10.971 6.811 -13.612 1.00 95.81 185 SER A N 1
ATOM 1420 C CA . SER A 1 185 ? 12.253 6.746 -14.309 1.00 95.81 185 SER A CA 1
ATOM 1421 C C . SER A 1 185 ? 12.787 5.318 -14.246 1.00 95.81 185 SER A C 1
ATOM 1423 O O . SER A 1 185 ? 12.751 4.692 -13.191 1.00 95.81 185 SER A O 1
ATOM 1425 N N . VAL A 1 186 ? 13.278 4.793 -15.364 1.00 96.75 186 VAL A N 1
ATOM 1426 C CA . VAL A 1 186 ? 13.830 3.437 -15.468 1.00 96.75 186 VAL A CA 1
ATOM 1427 C C . VAL A 1 186 ? 15.224 3.521 -16.070 1.00 96.75 186 VAL A C 1
ATOM 1429 O O . VAL A 1 186 ? 15.368 3.946 -17.221 1.00 96.75 186 VAL A O 1
ATOM 1432 N N . ASP A 1 187 ? 16.235 3.078 -15.324 1.00 96.81 187 ASP A N 1
ATOM 1433 C CA . ASP A 1 187 ? 17.585 2.922 -15.863 1.00 96.81 187 ASP A CA 1
ATOM 1434 C C . ASP A 1 187 ? 17.729 1.524 -16.458 1.00 96.81 187 ASP A C 1
ATOM 1436 O O . ASP A 1 187 ? 17.642 0.497 -15.776 1.00 96.81 187 ASP A O 1
ATOM 1440 N N . VAL A 1 188 ? 17.951 1.485 -17.767 1.00 95.00 188 VAL A N 1
ATOM 1441 C CA . VAL A 1 188 ? 17.936 0.266 -18.572 1.00 95.00 188 VAL A CA 1
ATOM 1442 C C . VAL A 1 188 ? 19.149 0.216 -19.493 1.00 95.00 188 VAL A C 1
ATOM 1444 O O . VAL A 1 188 ? 19.617 1.230 -20.006 1.00 95.00 188 VAL A O 1
ATOM 1447 N N . VAL A 1 189 ? 19.657 -0.982 -19.751 1.00 94.44 189 VAL A N 1
ATOM 1448 C CA . VAL A 1 189 ? 20.646 -1.248 -20.796 1.00 94.44 189 VAL A CA 1
ATOM 1449 C C . VAL A 1 189 ? 19.955 -2.021 -21.907 1.00 94.44 189 VAL A C 1
ATOM 1451 O O . VAL A 1 189 ? 19.382 -3.081 -21.663 1.00 94.44 189 VAL A O 1
ATOM 1454 N N . ILE A 1 190 ? 20.012 -1.500 -23.132 1.00 89.56 190 ILE A N 1
ATOM 1455 C CA . ILE A 1 190 ? 19.436 -2.154 -24.312 1.00 89.56 190 ILE A CA 1
ATOM 1456 C C . ILE A 1 190 ? 20.519 -2.309 -25.370 1.00 89.56 190 ILE A C 1
ATOM 1458 O O . ILE A 1 190 ? 21.146 -1.327 -25.770 1.00 89.56 190 ILE A O 1
ATOM 1462 N N . ASP A 1 191 ? 20.753 -3.549 -25.796 1.00 89.75 191 ASP A N 1
ATOM 1463 C CA . ASP A 1 191 ? 21.837 -3.946 -26.704 1.00 89.75 191 ASP A CA 1
ATOM 1464 C C . ASP A 1 191 ? 23.197 -3.358 -26.287 1.00 89.75 191 ASP A C 1
ATOM 1466 O O . ASP A 1 191 ? 23.943 -2.795 -27.091 1.00 89.75 191 ASP A O 1
ATOM 1470 N N . GLY A 1 192 ? 23.489 -3.429 -24.984 1.00 90.81 192 GLY A N 1
ATOM 1471 C CA . GLY A 1 192 ? 24.732 -2.932 -24.390 1.00 90.81 192 GLY A CA 1
ATOM 1472 C C . GLY A 1 192 ? 24.822 -1.411 -24.223 1.00 90.81 192 GLY A C 1
ATOM 1473 O O . GLY A 1 192 ? 25.852 -0.922 -23.766 1.00 90.81 192 GLY A O 1
ATOM 1474 N N . LYS A 1 193 ? 23.777 -0.644 -24.564 1.00 91.31 193 LYS A N 1
ATOM 1475 C CA . LYS A 1 193 ? 23.761 0.820 -24.416 1.00 91.31 193 LYS A CA 1
ATOM 1476 C C . LYS A 1 193 ? 22.888 1.245 -23.229 1.00 91.31 193 LYS A C 1
ATOM 1478 O O . LYS A 1 193 ? 21.686 0.968 -23.267 1.00 91.31 193 LYS A O 1
ATOM 1483 N N . PRO A 1 194 ? 23.446 1.924 -22.210 1.00 94.19 194 PRO A N 1
ATOM 1484 C CA . PRO A 1 194 ? 22.662 2.444 -21.096 1.00 94.19 194 PRO A CA 1
ATOM 1485 C C . PRO A 1 194 ? 21.756 3.592 -21.552 1.00 94.19 194 PRO A C 1
ATOM 1487 O O . PRO A 1 194 ? 22.133 4.400 -22.406 1.00 94.19 194 PRO A O 1
ATOM 1490 N N . ARG A 1 195 ? 20.555 3.650 -20.982 1.00 91.62 195 ARG A N 1
ATOM 1491 C CA . ARG A 1 195 ? 19.537 4.680 -21.195 1.00 91.62 195 ARG A CA 1
ATOM 1492 C C . ARG A 1 195 ? 18.760 4.899 -19.901 1.00 91.62 195 ARG A C 1
ATOM 1494 O O . ARG A 1 195 ? 18.544 3.954 -19.149 1.00 91.62 195 ARG A O 1
ATOM 1501 N N . THR A 1 196 ? 18.260 6.114 -19.727 1.00 94.75 196 THR A N 1
ATOM 1502 C CA . THR A 1 196 ? 17.245 6.434 -18.723 1.00 94.75 196 THR A CA 1
ATOM 1503 C C . THR A 1 196 ? 15.962 6.779 -19.461 1.00 94.75 196 THR A C 1
ATOM 1505 O O . THR A 1 196 ? 15.961 7.648 -20.337 1.00 94.75 196 THR A O 1
ATOM 1508 N N . LEU A 1 197 ? 14.887 6.062 -19.157 1.00 92.06 197 LEU A N 1
ATOM 1509 C CA . LEU A 1 197 ? 13.570 6.274 -19.748 1.00 92.06 197 LEU A CA 1
ATOM 1510 C C . LEU A 1 197 ? 12.653 6.880 -18.694 1.00 92.06 197 LEU A C 1
ATOM 1512 O O . LEU A 1 197 ? 12.561 6.338 -17.597 1.00 92.06 197 LEU A O 1
ATOM 1516 N N . THR A 1 198 ? 11.959 7.966 -19.024 1.00 91.75 198 THR A N 1
ATOM 1517 C CA . THR A 1 198 ? 11.031 8.623 -18.098 1.00 91.75 198 THR A CA 1
ATOM 1518 C C . THR A 1 198 ? 9.612 8.663 -18.650 1.00 91.75 198 THR A C 1
ATOM 1520 O O . THR A 1 198 ? 9.391 8.735 -19.862 1.00 91.75 198 THR A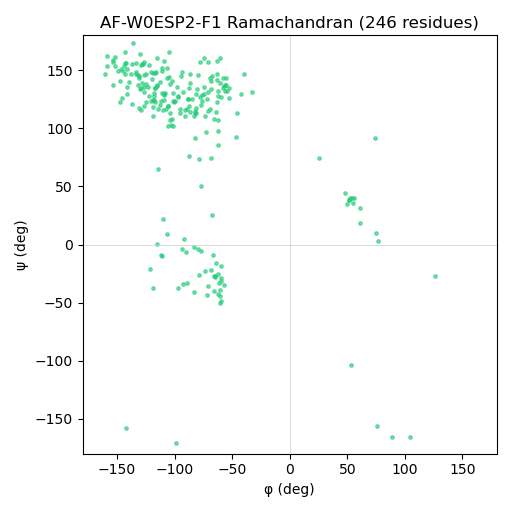 O 1
ATOM 1523 N N . LYS A 1 199 ? 8.628 8.605 -17.750 1.00 88.69 199 LYS A N 1
ATOM 1524 C CA . LYS A 1 199 ? 7.207 8.728 -18.075 1.00 88.69 199 LYS A CA 1
ATOM 1525 C C . LYS A 1 199 ? 6.464 9.406 -16.933 1.00 88.69 199 LYS A C 1
ATOM 1527 O O . LYS A 1 199 ? 6.446 8.898 -15.813 1.00 88.69 199 LYS A O 1
ATOM 1532 N N . THR A 1 200 ? 5.798 10.520 -17.228 1.00 88.81 200 THR A N 1
ATOM 1533 C CA . THR A 1 200 ? 4.861 11.145 -16.288 1.00 88.81 200 THR A CA 1
ATOM 1534 C C . THR A 1 200 ? 3.708 10.191 -15.999 1.00 88.81 200 THR A C 1
ATOM 1536 O O . THR A 1 200 ? 3.050 9.701 -16.923 1.00 88.81 200 THR A O 1
ATOM 1539 N N . PHE A 1 201 ? 3.447 9.957 -14.719 1.00 83.00 201 PHE A N 1
ATOM 1540 C CA . PHE A 1 201 ? 2.346 9.128 -14.260 1.00 83.00 201 PHE A CA 1
ATOM 1541 C C . PHE A 1 201 ? 1.030 9.906 -14.395 1.00 83.00 201 PHE A C 1
ATOM 1543 O O . PHE A 1 201 ? 0.927 11.053 -13.962 1.00 83.00 201 PHE A O 1
ATOM 1550 N N . GLN A 1 202 ? 0.029 9.303 -15.038 1.00 81.75 202 GLN A N 1
ATOM 1551 C CA . GLN A 1 202 ? -1.274 9.934 -15.253 1.00 81.75 202 GLN A CA 1
ATOM 1552 C C . GLN A 1 202 ? -2.276 9.413 -14.220 1.00 81.75 202 GLN A C 1
ATOM 1554 O O . GLN A 1 202 ? -2.518 8.211 -14.155 1.00 81.75 202 GLN A O 1
ATOM 1559 N N . GLY A 1 203 ? -2.882 10.321 -13.454 1.00 81.56 203 GLY A N 1
ATOM 1560 C CA . GLY A 1 203 ? -3.863 9.994 -12.416 1.00 81.56 203 GLY A CA 1
ATOM 1561 C C . GLY A 1 203 ? -3.258 9.709 -11.038 1.00 81.56 203 GLY A C 1
ATOM 1562 O O . GLY A 1 203 ? -2.106 10.043 -10.764 1.00 81.56 203 GLY A O 1
A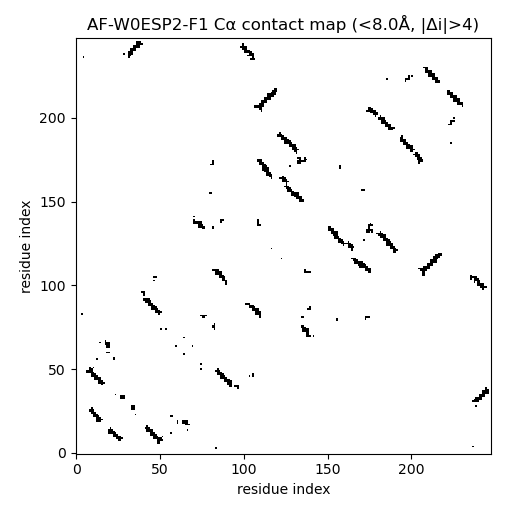TOM 1563 N N . ASP A 1 204 ? -4.080 9.120 -10.171 1.00 86.00 204 ASP A N 1
ATOM 1564 C CA . ASP A 1 204 ? -3.751 8.817 -8.775 1.00 86.00 204 ASP A CA 1
ATOM 1565 C C . ASP A 1 204 ? -3.047 7.452 -8.659 1.00 86.00 204 ASP A C 1
ATOM 1567 O O . ASP A 1 204 ? -3.385 6.506 -9.383 1.00 86.00 204 ASP A O 1
ATOM 1571 N N . ILE A 1 205 ? -2.128 7.314 -7.699 1.00 88.19 205 ILE A N 1
ATOM 1572 C CA . ILE A 1 205 ? -1.729 5.990 -7.211 1.00 88.19 205 ILE A CA 1
ATOM 1573 C C . ILE A 1 205 ? -2.777 5.554 -6.199 1.00 88.19 205 ILE A C 1
ATOM 1575 O O . ILE A 1 205 ? -2.925 6.174 -5.148 1.00 88.19 205 ILE A O 1
ATOM 1579 N N . LYS A 1 206 ? -3.478 4.467 -6.499 1.00 89.00 206 LYS A N 1
ATOM 1580 C CA . LYS A 1 206 ? -4.475 3.867 -5.620 1.00 89.00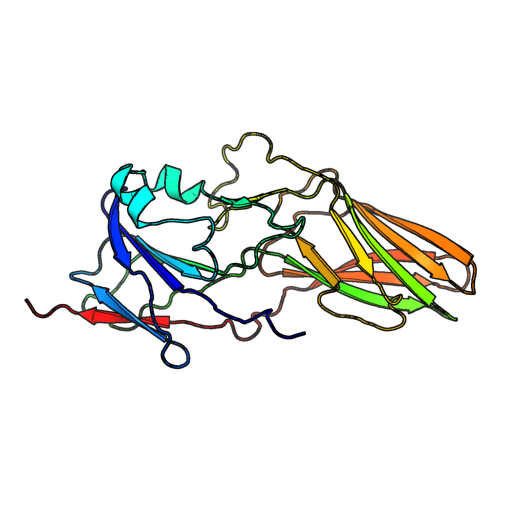 206 LYS A CA 1
ATOM 1581 C C . LYS A 1 206 ? -3.847 2.712 -4.856 1.00 89.00 206 LYS A C 1
ATOM 1583 O O . LYS A 1 206 ? -3.149 1.885 -5.440 1.00 89.00 206 LYS A O 1
ATOM 1588 N N . ARG A 1 207 ? -4.120 2.627 -3.553 1.00 89.38 207 ARG A N 1
ATOM 1589 C CA . ARG A 1 207 ? -3.760 1.439 -2.765 1.00 89.38 207 ARG A CA 1
ATOM 1590 C C . ARG A 1 207 ? -4.460 0.195 -3.318 1.00 89.38 207 ARG A C 1
ATOM 1592 O O . ARG A 1 207 ? -5.475 0.309 -4.005 1.00 89.38 207 ARG A O 1
ATOM 1599 N N . ASN A 1 208 ? -3.945 -0.987 -2.989 1.00 87.19 208 ASN A N 1
ATOM 1600 C CA . ASN A 1 208 ? -4.502 -2.268 -3.429 1.00 87.19 208 ASN A CA 1
ATOM 1601 C C . ASN A 1 208 ? -4.714 -2.327 -4.958 1.00 87.19 208 ASN A C 1
ATOM 1603 O O . ASN A 1 208 ? -5.722 -2.833 -5.427 1.00 87.19 208 ASN A O 1
ATOM 1607 N N . THR A 1 209 ? -3.786 -1.751 -5.730 1.00 87.31 209 THR A N 1
ATOM 1608 C CA . THR A 1 209 ? -3.811 -1.723 -7.204 1.00 87.31 209 THR A CA 1
ATOM 1609 C C . THR A 1 209 ? -2.452 -2.169 -7.752 1.00 87.31 209 THR A C 1
ATOM 1611 O O . THR A 1 209 ? -1.422 -1.849 -7.150 1.00 87.31 209 THR A O 1
ATOM 1614 N N . ILE A 1 210 ? -2.444 -2.902 -8.874 1.00 88.62 210 ILE A N 1
ATOM 1615 C CA . ILE A 1 210 ? -1.226 -3.292 -9.594 1.00 88.62 210 ILE A CA 1
ATOM 1616 C C . ILE A 1 210 ? -1.056 -2.380 -10.803 1.00 88.62 210 ILE A C 1
ATOM 1618 O O . ILE A 1 210 ? -1.893 -2.310 -11.699 1.00 88.62 210 ILE A O 1
ATOM 1622 N N . TYR A 1 211 ? 0.090 -1.725 -10.862 1.00 90.06 211 TYR A N 1
ATOM 1623 C CA . TYR A 1 211 ? 0.526 -0.944 -12.005 1.00 90.06 211 TYR A CA 1
ATOM 1624 C C . TYR A 1 211 ? 1.582 -1.727 -12.773 1.00 90.06 211 TYR A C 1
ATOM 1626 O O . TYR A 1 211 ? 2.476 -2.316 -12.176 1.00 90.06 211 TYR A O 1
ATOM 1634 N N . THR A 1 212 ? 1.522 -1.718 -14.101 1.00 92.44 212 THR A N 1
ATOM 1635 C CA . THR A 1 212 ? 2.532 -2.377 -14.936 1.00 92.44 212 THR A CA 1
ATOM 1636 C C . THR A 1 212 ? 3.378 -1.337 -15.656 1.00 92.44 212 THR A C 1
ATOM 1638 O O . THR A 1 212 ? 2.895 -0.605 -16.524 1.00 92.44 212 THR A O 1
ATOM 1641 N N . ILE A 1 213 ? 4.669 -1.309 -15.333 1.00 92.81 213 ILE A N 1
ATOM 1642 C CA . ILE A 1 213 ? 5.694 -0.557 -16.053 1.00 92.81 213 ILE A CA 1
ATOM 1643 C C . ILE A 1 213 ? 6.120 -1.403 -17.251 1.00 92.81 213 ILE A C 1
ATOM 1645 O O . ILE A 1 213 ? 6.720 -2.465 -17.098 1.00 92.81 213 ILE A O 1
ATOM 1649 N N . THR A 1 214 ? 5.819 -0.940 -18.460 1.00 92.06 214 THR A N 1
ATOM 1650 C CA . THR A 1 214 ? 6.223 -1.609 -19.697 1.00 92.06 214 THR A CA 1
ATOM 1651 C C . THR A 1 214 ? 7.392 -0.871 -20.332 1.00 92.06 214 THR A C 1
ATOM 1653 O O . THR A 1 214 ? 7.229 0.240 -20.833 1.00 92.06 214 THR A O 1
ATOM 1656 N N . VAL A 1 215 ? 8.562 -1.508 -20.370 1.00 90.12 215 VAL A N 1
ATOM 1657 C CA . VAL A 1 215 ? 9.692 -1.051 -21.190 1.00 90.12 215 VAL A CA 1
ATOM 1658 C C . VAL A 1 215 ? 9.517 -1.642 -22.582 1.00 90.12 215 VAL A C 1
ATOM 1660 O O . VAL A 1 215 ? 9.583 -2.862 -22.760 1.00 90.12 215 VAL A O 1
ATOM 1663 N N . ARG A 1 216 ? 9.286 -0.785 -23.577 1.00 85.19 216 ARG A N 1
ATOM 1664 C CA . ARG A 1 216 ? 9.091 -1.189 -24.969 1.00 85.19 216 ARG A CA 1
ATOM 1665 C C . ARG A 1 216 ? 10.248 -0.715 -25.834 1.00 85.19 216 ARG A C 1
ATOM 1667 O O . ARG A 1 216 ? 10.723 0.412 -25.710 1.00 85.19 216 ARG A O 1
ATOM 1674 N N . LYS A 1 217 ? 10.673 -1.576 -26.754 1.00 77.69 217 LYS A N 1
ATOM 1675 C CA . LYS A 1 217 ? 11.549 -1.203 -27.863 1.00 77.69 217 LYS A CA 1
ATOM 1676 C C . LYS A 1 217 ? 10.937 -1.707 -29.156 1.00 77.69 217 LYS A C 1
ATOM 1678 O O . LYS A 1 217 ? 10.877 -2.919 -29.365 1.00 77.69 217 LYS A O 1
ATOM 1683 N N . ASP A 1 218 ? 10.574 -0.764 -30.015 1.00 69.06 218 ASP A N 1
ATOM 1684 C CA . ASP A 1 218 ? 10.178 -1.034 -31.392 1.00 69.06 218 ASP A CA 1
ATOM 1685 C C . ASP A 1 218 ? 11.374 -0.769 -32.335 1.00 69.06 218 ASP A C 1
ATOM 1687 O O . ASP A 1 218 ? 12.516 -0.606 -31.896 1.00 69.06 218 ASP A O 1
ATOM 1691 N N . VAL A 1 219 ? 11.152 -0.773 -33.654 1.00 58.06 219 VAL A N 1
ATOM 1692 C CA . VAL A 1 219 ? 12.232 -0.702 -34.664 1.00 58.06 219 VAL A CA 1
ATOM 1693 C C . VAL A 1 219 ? 13.002 0.630 -34.622 1.00 58.06 219 VAL A C 1
ATOM 1695 O O . VAL A 1 219 ? 14.173 0.668 -34.996 1.00 58.06 219 VAL A O 1
ATOM 1698 N N . ILE A 1 220 ? 12.360 1.711 -34.169 1.00 59.22 220 ILE A N 1
ATOM 1699 C CA . ILE A 1 220 ? 12.885 3.084 -34.258 1.00 59.22 220 ILE A CA 1
ATOM 1700 C C . ILE A 1 220 ? 13.083 3.707 -32.867 1.00 59.22 220 ILE A C 1
ATOM 1702 O O . ILE A 1 220 ? 14.099 4.364 -32.644 1.00 59.22 220 ILE A O 1
ATOM 1706 N N . ASP A 1 221 ? 12.186 3.427 -31.916 1.00 63.81 221 ASP A N 1
ATOM 1707 C CA . ASP A 1 221 ? 12.142 4.100 -30.616 1.00 63.81 221 ASP A CA 1
ATOM 1708 C C . ASP A 1 221 ? 12.119 3.129 -29.428 1.00 63.81 221 ASP A C 1
ATOM 1710 O O . ASP A 1 221 ? 11.695 1.973 -29.523 1.00 63.81 221 ASP A O 1
ATOM 1714 N N . VAL A 1 222 ? 12.587 3.631 -28.283 1.00 61.22 222 VAL A N 1
ATOM 1715 C CA . VAL A 1 222 ? 12.490 2.968 -26.979 1.00 61.22 222 VAL A CA 1
ATOM 1716 C C . VAL A 1 222 ? 11.671 3.866 -26.064 1.00 61.22 222 VAL A C 1
ATOM 1718 O O . VAL A 1 222 ? 12.031 5.027 -25.870 1.00 61.22 222 VAL A O 1
ATOM 1721 N N . THR A 1 223 ? 10.601 3.330 -25.488 1.00 71.75 223 THR A N 1
ATOM 1722 C CA . THR A 1 223 ? 9.652 4.070 -24.652 1.00 71.75 223 THR A CA 1
ATOM 1723 C C . THR A 1 223 ? 9.334 3.307 -23.368 1.00 71.75 223 THR A C 1
ATOM 1725 O O . THR A 1 223 ? 9.482 2.085 -23.289 1.00 71.75 223 THR A O 1
ATOM 1728 N N . VAL A 1 224 ? 8.901 4.043 -22.343 1.00 68.56 224 VAL A N 1
ATOM 1729 C CA . VAL A 1 224 ? 8.232 3.475 -21.167 1.00 68.56 224 VAL A CA 1
ATOM 1730 C C . VAL A 1 224 ? 6.768 3.869 -21.220 1.00 68.56 224 VAL A C 1
ATOM 1732 O O . VAL A 1 224 ? 6.428 5.045 -21.369 1.00 68.56 224 VAL A O 1
ATOM 1735 N N . ASP A 1 225 ? 5.910 2.873 -21.067 1.00 72.75 225 ASP A N 1
ATOM 1736 C CA . ASP A 1 225 ? 4.480 3.054 -20.887 1.00 72.75 225 ASP A CA 1
ATOM 1737 C C . ASP A 1 225 ? 4.056 2.487 -19.540 1.00 72.75 225 ASP A C 1
ATOM 1739 O O . ASP A 1 225 ? 4.624 1.514 -19.046 1.00 72.75 225 ASP A O 1
ATOM 1743 N N . ILE A 1 226 ? 3.047 3.114 -18.945 1.00 57.25 226 ILE A N 1
ATOM 1744 C CA . ILE A 1 226 ? 2.446 2.663 -17.697 1.00 57.25 226 ILE A CA 1
ATOM 1745 C C . ILE A 1 226 ? 0.998 2.355 -18.021 1.00 57.25 226 ILE A C 1
ATOM 1747 O O . ILE A 1 226 ? 0.253 3.236 -18.455 1.00 57.25 226 ILE A O 1
ATOM 1751 N N . THR A 1 227 ? 0.621 1.102 -17.833 1.00 66.25 227 THR A N 1
ATOM 1752 C CA . THR A 1 227 ? -0.776 0.680 -17.844 1.00 66.25 227 THR A CA 1
ATOM 1753 C C . THR A 1 227 ? -1.151 0.273 -16.432 1.00 66.25 227 THR A C 1
ATOM 1755 O O . THR A 1 227 ? -0.308 -0.187 -15.660 1.00 66.25 227 THR A O 1
ATOM 1758 N N . PHE A 1 228 ? -2.412 0.463 -16.083 1.00 51.84 228 PHE A N 1
ATOM 1759 C CA . PHE A 1 228 ? -2.967 -0.054 -14.846 1.00 51.84 228 PHE A CA 1
ATOM 1760 C C . PHE A 1 228 ? -4.032 -1.072 -15.217 1.00 51.84 228 PHE A C 1
ATOM 1762 O O . PHE A 1 228 ? -4.817 -0.836 -16.134 1.00 51.84 228 PHE A O 1
ATOM 1769 N N . ASP A 1 229 ? -4.024 -2.177 -14.496 1.00 41.28 229 ASP A N 1
ATOM 1770 C CA . ASP A 1 229 ? -5.188 -3.030 -14.351 1.00 41.28 229 ASP A CA 1
ATOM 1771 C C . ASP A 1 229 ? -5.661 -2.850 -12.905 1.00 41.28 229 ASP A C 1
ATOM 1773 O O . ASP A 1 229 ? -4.891 -2.421 -12.034 1.00 41.28 229 ASP A O 1
ATOM 1777 N N . GLU A 1 230 ? -6.930 -3.137 -12.618 1.00 44.12 230 GLU A N 1
ATOM 1778 C CA . GLU A 1 230 ? -7.270 -3.397 -11.221 1.00 44.12 230 GLU A CA 1
ATOM 1779 C C . GLU A 1 230 ? -6.351 -4.530 -10.753 1.00 44.12 230 GLU A C 1
ATOM 1781 O O . GLU A 1 230 ? -6.103 -5.489 -11.490 1.00 44.12 230 GLU A O 1
ATOM 1786 N N . TRP A 1 231 ? -5.798 -4.413 -9.541 1.00 46.19 231 TRP A N 1
ATOM 1787 C CA . TRP A 1 231 ? -5.375 -5.636 -8.875 1.00 46.19 231 TRP A CA 1
ATOM 1788 C C . TRP A 1 231 ? -6.685 -6.391 -8.724 1.00 46.19 231 TRP A C 1
ATOM 1790 O O . TRP A 1 231 ? -7.470 -6.003 -7.861 1.00 46.19 231 TRP A O 1
ATOM 1800 N N . GLU A 1 232 ? -6.983 -7.335 -9.635 1.00 40.72 232 GLU A N 1
ATOM 1801 C CA . GLU A 1 232 ? -8.155 -8.200 -9.484 1.00 40.72 232 GLU A CA 1
ATOM 1802 C C . GLU A 1 232 ? -8.184 -8.587 -8.019 1.00 40.72 232 GLU A C 1
ATOM 1804 O O . GLU A 1 232 ? -7.110 -8.933 -7.511 1.00 40.72 232 GLU A O 1
ATOM 1809 N N . GLU A 1 233 ? -9.340 -8.414 -7.360 1.00 38.34 233 GLU A N 1
ATOM 1810 C CA . GLU A 1 233 ? -9.563 -8.783 -5.961 1.00 38.34 233 GLU A CA 1
ATOM 1811 C C . GLU A 1 233 ? -9.002 -10.185 -5.785 1.00 38.34 233 GLU A C 1
ATOM 1813 O O . GLU A 1 233 ? -9.610 -11.189 -6.156 1.00 38.34 233 GLU A O 1
ATOM 1818 N N . GLY A 1 234 ? -7.740 -10.235 -5.380 1.00 32.00 234 GLY A N 1
ATOM 1819 C CA . GLY A 1 234 ? -6.922 -11.400 -5.625 1.00 32.00 234 GLY A CA 1
ATOM 1820 C C . GLY A 1 234 ? -7.188 -12.280 -4.455 1.00 32.00 234 GLY A C 1
ATOM 1821 O O . GLY A 1 234 ? -6.374 -12.220 -3.545 1.00 32.00 234 GLY A O 1
ATOM 1822 N N . THR A 1 235 ? -8.362 -12.933 -4.459 1.00 35.53 235 THR A N 1
ATOM 1823 C CA . THR A 1 235 ? -9.001 -13.568 -3.303 1.00 35.53 235 THR A CA 1
ATOM 1824 C C . THR A 1 235 ? -8.509 -12.875 -2.054 1.00 35.53 235 THR A C 1
ATOM 1826 O O . THR A 1 235 ? -7.567 -13.383 -1.431 1.00 35.53 235 THR A O 1
ATOM 1829 N N . ASP A 1 236 ? -9.016 -11.654 -1.817 1.00 42.66 236 ASP A N 1
ATOM 1830 C CA . ASP A 1 236 ? -8.710 -10.882 -0.615 1.00 42.66 236 ASP A CA 1
ATOM 1831 C C . ASP A 1 236 ? -8.519 -11.875 0.519 1.00 42.66 236 ASP A C 1
ATOM 1833 O O . ASP A 1 236 ? -9.296 -12.829 0.642 1.00 42.66 236 ASP A O 1
ATOM 1837 N N . THR A 1 237 ? -7.438 -11.736 1.284 1.00 43.12 237 THR A N 1
ATOM 1838 C CA . THR A 1 237 ? -7.330 -12.487 2.523 1.00 43.12 237 THR A CA 1
ATOM 1839 C C . THR A 1 237 ? -8.496 -11.990 3.371 1.00 43.12 237 THR A C 1
ATOM 1841 O O . THR A 1 237 ? -8.361 -11.014 4.106 1.00 43.12 237 THR A O 1
ATOM 1844 N N . GLU A 1 238 ? -9.669 -12.596 3.184 1.00 50.66 238 GLU A N 1
ATOM 1845 C CA . GLU A 1 238 ? -10.887 -12.394 3.935 1.00 50.66 238 GLU A CA 1
ATOM 1846 C C . GLU A 1 238 ? -10.553 -12.975 5.297 1.00 50.66 238 GLU A C 1
ATOM 1848 O O . GLU A 1 238 ? -10.904 -14.103 5.608 1.00 50.66 238 GLU A O 1
ATOM 1853 N N . LEU A 1 239 ? -9.745 -12.257 6.076 1.00 51.09 239 LEU A N 1
ATOM 1854 C CA . LEU A 1 239 ? -9.686 -12.449 7.503 1.00 51.09 239 LEU A CA 1
ATOM 1855 C C . LEU A 1 239 ? -10.980 -11.867 8.026 1.00 51.09 239 LEU A C 1
ATOM 1857 O O . LEU A 1 239 ? -11.112 -10.657 8.194 1.00 51.09 239 LEU A O 1
ATOM 1861 N N . VAL A 1 240 ? -11.941 -12.750 8.232 1.00 58.41 240 VAL A N 1
ATOM 1862 C CA . VAL A 1 240 ? -13.268 -12.375 8.682 1.00 58.41 240 VAL A CA 1
ATOM 1863 C C . VAL A 1 240 ? -13.272 -12.413 10.207 1.00 58.41 240 VAL A C 1
ATOM 1865 O O . VAL A 1 240 ? -13.164 -13.505 10.774 1.00 58.41 240 VAL A O 1
ATOM 1868 N N . PRO A 1 241 ? -13.367 -11.271 10.912 1.00 65.50 241 PRO A N 1
ATOM 1869 C CA . PRO A 1 241 ? -13.580 -11.314 12.346 1.00 65.50 241 PRO A CA 1
ATOM 1870 C C . PRO A 1 241 ? -14.858 -12.089 12.685 1.00 65.50 241 PRO A C 1
ATOM 1872 O O . PRO A 1 241 ? -15.909 -11.908 12.068 1.00 65.50 241 PRO A O 1
ATOM 1875 N N . GLN A 1 242 ? -14.777 -12.949 13.692 1.00 71.81 242 GLN A N 1
ATOM 1876 C CA . GLN A 1 242 ? -15.922 -13.651 14.254 1.00 71.81 242 GLN A CA 1
ATOM 1877 C C . GLN A 1 242 ? -16.244 -13.054 15.619 1.00 71.81 242 GLN A C 1
ATOM 1879 O O . GLN A 1 242 ? -15.440 -13.079 16.547 1.00 71.81 242 GLN A O 1
ATOM 1884 N N . ALA A 1 243 ? -17.434 -12.478 15.726 1.00 68.75 243 ALA A N 1
ATOM 1885 C CA . ALA A 1 243 ? -17.993 -12.009 16.972 1.00 68.75 243 ALA A CA 1
ATOM 1886 C C . ALA A 1 243 ? -18.390 -13.202 17.843 1.00 68.75 243 ALA A C 1
ATOM 1888 O O . ALA A 1 243 ? -19.329 -13.946 17.551 1.00 68.75 243 ALA A O 1
ATOM 1889 N N . LEU A 1 244 ? -17.703 -13.327 18.968 1.00 71.50 244 LEU A N 1
ATOM 1890 C CA . LEU A 1 244 ? -18.172 -14.098 20.101 1.00 71.50 244 LEU A CA 1
ATOM 1891 C C . LEU A 1 244 ? -18.952 -13.133 21.000 1.00 71.50 244 LEU A C 1
ATOM 1893 O O . LEU A 1 244 ? -18.416 -12.133 21.482 1.00 71.50 244 LEU A O 1
ATOM 1897 N N . LEU A 1 245 ? -20.252 -13.384 21.153 1.00 64.56 245 LEU A N 1
ATOM 1898 C CA . LEU A 1 245 ? -21.090 -12.583 22.038 1.00 64.56 245 LEU A CA 1
ATOM 1899 C C . LEU A 1 245 ? -20.727 -12.911 23.484 1.00 64.56 245 LEU A C 1
ATOM 1901 O O . LEU A 1 245 ? -20.779 -14.070 23.905 1.00 64.56 245 LEU A O 1
ATOM 1905 N N . SER A 1 246 ? -20.390 -11.872 24.240 1.00 56.19 246 SER A N 1
ATOM 1906 C CA . SER A 1 246 ? -20.179 -11.988 25.681 1.00 56.19 246 SER A CA 1
ATOM 1907 C C . SER A 1 246 ? -21.513 -12.398 26.316 1.00 56.19 246 SER A C 1
ATOM 1909 O O . SER A 1 246 ? -22.482 -11.641 26.261 1.00 56.19 246 SER A O 1
ATOM 1911 N N . LEU A 1 247 ? -21.602 -13.602 26.885 1.00 44.84 247 LEU A N 1
ATOM 1912 C CA . LEU A 1 247 ? -22.735 -13.960 27.738 1.00 44.84 247 LEU A CA 1
ATOM 1913 C C . LEU A 1 247 ? -22.555 -13.210 29.062 1.00 44.84 247 LEU A C 1
ATOM 1915 O O . LEU A 1 247 ? -21.610 -13.497 29.797 1.00 44.84 247 LEU A O 1
ATOM 1919 N N . ASN A 1 248 ? -23.421 -12.224 29.308 1.00 45.56 248 ASN A N 1
ATOM 1920 C CA . ASN A 1 248 ? -23.530 -11.541 30.601 1.00 45.56 248 ASN A CA 1
ATOM 1921 C C . ASN A 1 248 ? -23.862 -12.517 31.736 1.00 45.56 248 ASN A C 1
ATOM 1923 O O . ASN A 1 248 ? -24.679 -13.439 31.500 1.00 45.56 248 ASN A O 1
#

Radius of gyration: 20.97 Å; Cα contacts (8 Å, |Δi|>4): 560; chains: 1; bounding box: 53×40×65 Å

Organism: NCBI:txid880074